Protein AF-A0A7S0ISN0-F1 (afdb_monomer_lite)

Sequence (327 aa):
MGRAGIFMKRARGASSSSSSPACTNLLLPADASSAQMLVAPRCAGQRLRQLREAYNMSYVQFLALLDNKLQSDSDGSKSGDVAPSLRSLGKYEAGFARLPMRLYQRVEQLHEQLFAERSASRGGREQLVAVTQQYPRQESLVGAEYQCAVPKYSANSKSVSRRDECVFSLRQAQREIGSREALLRYLERVKELLAADRTHEYDEEMALRTLQEFKYCVKPALQALEFGLVWMRGRHDELATLRGSLSDGGRSALVNSIVWTRKLSAVQLAKRSVSAGEREALHAGLLAYGKDLQRIQQAFFSDRPIGDVVHIYYTYGAWQKLKEAPQ

Radius of gyration: 34.48 Å; chains: 1; bounding box: 81×94×86 Å

Foldseek 3Di:
DDDDDDDDDDDDDDPDPPDDPPPDPPPDDPDDPDDFPFDQQPPLLQLLVVLCVLVVHDLVRSLCVLVVVVVVVPPPDPDPDDRQDSVNNVCSNVSVDTDTPSSSVVSVVSVVVSVVVVCVVDVDDPDFDQPDPVDRGDDDDDDPVNDDDDDDPPPDPDPPPPPDDPQADPVQLCVQQVDPVSVVVLLVLLCVLCVVPPLFHRDSSLSRSLCVVVSNPSVLSSLLCNLLVCVVVVVVVVNQVSLVVDPNSCPSSPVSVVSVNVSRVVCCVLPVPCDPQNLVLLVVLCVVPNPPLVVSCVPRNVPDDSVSSVVCCVVRVVCVVVVPDDD

InterPro domains:
  IPR000949 ELM2 domain [PS51156] (138-229)

pLDDT: mean 70.85, std 19.9, range [26.77, 95.06]

Secondary structure (DSSP, 8-state):
-------------------PPP----PPPS--TT---PBPHHHHHHHHHHHHHHTT--HHHHHHHHHHHHTTT-SS---------HHHHHHHHTTSSPBPHHHHHHHHHHHHHHHHHHHHHS---------BTTBS------STTTSPPPPPTT-------S----S--HHHHHHHH-SHHHHHHHHHHHHHHHHT-TT----HHHHHHHHHHTTT-HHHHHHHHHHHHHHHTT-HHHHHHHHHHSTTTTHHHHHHHHHHHHHHHHHHHHT----HHHHHHHHHHHHHHTT-HHHHHHHH-TTS-HHHHHHHHHHHGGGGGGS----

Structure (mmCIF, N/CA/C/O backbone):
data_AF-A0A7S0ISN0-F1
#
_entry.id   AF-A0A7S0ISN0-F1
#
loop_
_atom_site.group_PDB
_atom_site.id
_atom_site.type_symbol
_atom_site.label_atom_id
_atom_site.label_alt_id
_atom_site.label_comp_id
_atom_site.label_asym_id
_atom_site.label_entity_id
_atom_site.label_seq_id
_atom_site.pdbx_PDB_ins_code
_atom_site.Cartn_x
_atom_site.Cartn_y
_atom_site.Cartn_z
_atom_site.occupancy
_atom_site.B_iso_or_equiv
_atom_site.auth_seq_id
_atom_site.auth_comp_id
_atom_sit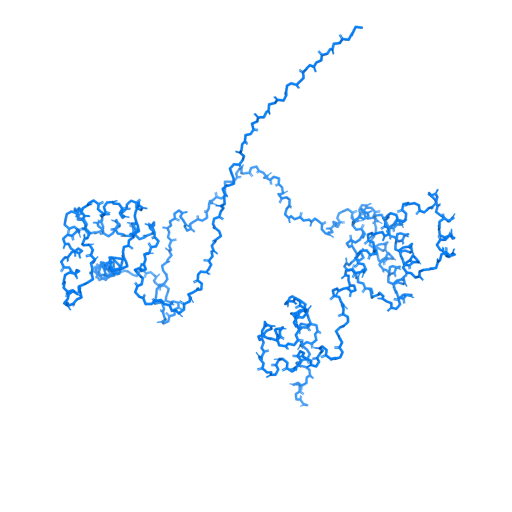e.auth_asym_id
_atom_site.auth_atom_id
_atom_site.pdbx_PDB_model_num
ATOM 1 N N . MET A 1 1 ? 2.017 54.769 24.997 1.00 40.47 1 MET A N 1
ATOM 2 C CA . MET A 1 1 ? 3.055 55.079 23.989 1.00 40.47 1 MET A CA 1
ATOM 3 C C . MET A 1 1 ? 3.198 53.889 23.056 1.00 40.47 1 MET A C 1
ATOM 5 O O . MET A 1 1 ? 3.797 52.891 23.427 1.00 40.47 1 MET A O 1
ATOM 9 N N . GLY A 1 2 ? 2.543 53.958 21.896 1.00 32.66 2 GLY A N 1
ATOM 10 C CA . GLY A 1 2 ? 2.603 52.920 20.871 1.00 32.66 2 GLY A CA 1
ATOM 11 C C . GLY A 1 2 ? 3.832 53.101 19.989 1.00 32.66 2 GLY A C 1
ATOM 12 O O . GLY A 1 2 ? 4.137 54.216 19.570 1.00 32.66 2 GLY A O 1
ATOM 13 N N . ARG A 1 3 ? 4.531 52.004 19.695 1.00 32.09 3 ARG A N 1
ATOM 14 C CA . ARG A 1 3 ? 5.524 51.951 18.621 1.00 32.09 3 ARG A CA 1
ATOM 15 C C . ARG A 1 3 ? 5.058 50.952 17.576 1.00 32.09 3 ARG A C 1
ATOM 17 O O . ARG A 1 3 ? 5.069 49.746 17.797 1.00 32.09 3 ARG A O 1
ATOM 24 N N . ALA A 1 4 ? 4.635 51.508 16.447 1.00 30.78 4 ALA A N 1
ATOM 25 C CA . ALA A 1 4 ? 4.451 50.808 15.194 1.00 30.78 4 ALA A CA 1
ATOM 26 C C . ALA A 1 4 ? 5.814 50.310 14.689 1.00 30.78 4 ALA A C 1
ATOM 28 O O . ALA A 1 4 ? 6.757 51.090 14.555 1.00 30.78 4 ALA A O 1
ATOM 29 N N . GLY A 1 5 ? 5.905 49.011 14.417 1.00 30.16 5 GLY A N 1
ATOM 30 C CA . GLY A 1 5 ? 7.022 48.378 13.726 1.00 30.16 5 GLY A CA 1
ATOM 31 C C . GLY A 1 5 ? 6.532 47.835 12.392 1.00 30.16 5 GLY A C 1
ATOM 32 O O . GLY A 1 5 ? 5.964 46.751 12.323 1.00 30.16 5 GLY A O 1
ATOM 33 N N . ILE A 1 6 ? 6.722 48.632 11.346 1.00 34.22 6 ILE A N 1
ATOM 34 C CA . ILE A 1 6 ? 6.494 48.289 9.942 1.00 34.22 6 ILE A CA 1
ATOM 35 C C . ILE A 1 6 ? 7.479 47.176 9.562 1.00 34.22 6 ILE A C 1
ATOM 37 O O . ILE A 1 6 ? 8.687 47.400 9.603 1.00 34.22 6 ILE A O 1
ATOM 41 N N . PHE A 1 7 ? 6.990 46.000 9.159 1.00 30.45 7 PHE A N 1
ATOM 42 C CA . PHE A 1 7 ? 7.820 45.003 8.479 1.00 30.45 7 PHE A CA 1
ATOM 43 C C . PHE A 1 7 ? 7.396 44.870 7.018 1.00 30.45 7 PHE A C 1
ATOM 45 O O . PHE A 1 7 ? 6.300 44.422 6.681 1.00 30.45 7 PHE A O 1
ATOM 52 N N . MET A 1 8 ? 8.300 45.326 6.153 1.00 30.70 8 MET A N 1
ATOM 53 C CA . MET A 1 8 ? 8.198 45.292 4.703 1.00 30.70 8 MET A CA 1
ATOM 54 C C . MET A 1 8 ? 8.164 43.856 4.170 1.00 30.70 8 MET A C 1
ATOM 56 O O . MET A 1 8 ? 9.043 43.041 4.452 1.00 30.70 8 MET A O 1
ATOM 60 N N . LYS A 1 9 ? 7.194 43.604 3.286 1.00 30.95 9 LYS A N 1
ATOM 61 C CA . LYS A 1 9 ? 7.230 42.528 2.294 1.00 30.95 9 LYS A CA 1
ATOM 62 C C . LYS A 1 9 ? 8.464 42.701 1.401 1.00 30.95 9 LYS A C 1
ATOM 64 O O . LYS A 1 9 ? 8.593 43.713 0.717 1.00 30.95 9 LYS A O 1
ATOM 69 N N . ARG A 1 10 ? 9.320 41.679 1.330 1.00 29.91 10 ARG A N 1
ATOM 70 C CA . ARG A 1 10 ? 10.235 41.475 0.199 1.00 29.91 10 ARG A CA 1
ATOM 71 C C . ARG A 1 10 ? 9.810 40.228 -0.562 1.00 29.91 10 ARG A C 1
ATOM 73 O O . ARG A 1 10 ? 10.008 39.109 -0.105 1.00 29.91 10 ARG A O 1
ATOM 80 N N . ALA A 1 11 ? 9.244 40.464 -1.740 1.00 31.62 11 ALA A N 1
ATOM 81 C CA . ALA A 1 11 ? 9.165 39.493 -2.812 1.00 31.62 11 ALA A CA 1
ATOM 82 C C . ALA A 1 11 ? 10.563 39.314 -3.427 1.00 31.62 11 ALA A C 1
ATOM 84 O O . ALA A 1 11 ? 11.175 40.275 -3.890 1.00 31.62 11 ALA A O 1
ATOM 85 N N . ARG A 1 12 ? 11.060 38.079 -3.404 1.00 30.95 12 ARG A N 1
ATOM 86 C CA . ARG A 1 12 ? 12.116 37.500 -4.251 1.00 30.95 12 ARG A CA 1
ATOM 87 C C . ARG A 1 12 ? 11.823 36.003 -4.223 1.00 30.95 12 ARG A C 1
ATOM 89 O O . ARG A 1 12 ? 11.595 35.472 -3.148 1.00 30.95 12 ARG A O 1
ATOM 96 N N . GLY A 1 13 ? 11.768 35.243 -5.292 1.00 27.48 13 GLY A N 1
ATOM 97 C CA . GLY A 1 13 ? 12.046 35.411 -6.706 1.00 27.48 13 GLY A CA 1
ATOM 98 C C . GLY A 1 13 ? 11.846 34.003 -7.278 1.00 27.48 13 GLY A C 1
ATOM 99 O O . GLY A 1 13 ? 11.975 33.024 -6.542 1.00 27.48 13 GLY A O 1
ATOM 100 N N . ALA A 1 14 ? 11.449 33.912 -8.542 1.00 28.78 14 ALA A N 1
ATOM 101 C CA . ALA A 1 14 ? 11.127 32.672 -9.234 1.00 28.78 14 ALA A CA 1
ATOM 102 C C . ALA A 1 14 ? 12.119 31.532 -8.926 1.00 28.78 14 ALA A C 1
ATOM 104 O O . ALA A 1 14 ? 13.293 31.596 -9.288 1.00 28.78 14 ALA A O 1
ATOM 105 N N . SER A 1 15 ? 11.631 30.475 -8.276 1.00 27.06 15 SER A N 1
ATOM 106 C CA . SER A 1 15 ? 12.285 29.173 -8.276 1.00 27.06 15 SER A CA 1
ATOM 107 C C . SER A 1 15 ? 12.087 28.570 -9.661 1.00 27.06 15 SER A C 1
ATOM 109 O O . SER A 1 15 ? 11.016 28.052 -9.982 1.00 27.06 15 SER A O 1
ATOM 111 N N . SER A 1 16 ? 13.118 28.693 -10.490 1.00 29.67 16 SER A N 1
ATOM 112 C CA . SER A 1 16 ? 13.267 27.960 -11.735 1.00 29.67 16 SER A CA 1
ATOM 113 C C . SER A 1 16 ? 13.168 26.460 -11.454 1.00 29.67 16 SER A C 1
ATOM 115 O O . SER A 1 16 ? 14.026 25.850 -10.819 1.00 29.67 16 SER A O 1
ATOM 117 N N . SER A 1 17 ? 12.083 25.867 -11.937 1.00 26.77 17 SER A N 1
ATOM 118 C CA . SER A 1 17 ? 11.926 24.432 -12.100 1.00 26.77 17 SER A CA 1
ATOM 119 C C . SER A 1 17 ? 12.967 23.931 -13.104 1.00 26.77 17 SER A C 1
ATOM 121 O O . SER A 1 17 ? 12.755 24.012 -14.314 1.00 26.77 17 SER A O 1
ATOM 123 N N . SER A 1 18 ? 14.099 23.419 -12.625 1.00 27.67 18 SER A N 1
ATOM 124 C CA . SER A 1 18 ? 14.937 22.531 -13.426 1.00 27.67 18 SER A CA 1
ATOM 125 C C . SER A 1 18 ? 14.279 21.154 -13.442 1.00 27.67 18 SER A C 1
ATOM 127 O O . SER A 1 18 ? 14.461 20.318 -12.557 1.00 27.67 18 SER A O 1
ATOM 129 N N . SER A 1 19 ? 13.448 20.940 -14.458 1.00 28.25 19 SER A N 1
ATOM 130 C CA . SER A 1 19 ? 12.996 19.618 -14.862 1.00 28.25 19 SER A CA 1
ATOM 131 C C . SER A 1 19 ? 14.221 18.740 -15.133 1.00 28.25 19 SER A C 1
ATOM 133 O O . SER A 1 19 ? 15.001 18.980 -16.052 1.00 28.25 19 SER A O 1
ATOM 135 N N . SER A 1 20 ? 14.408 17.713 -14.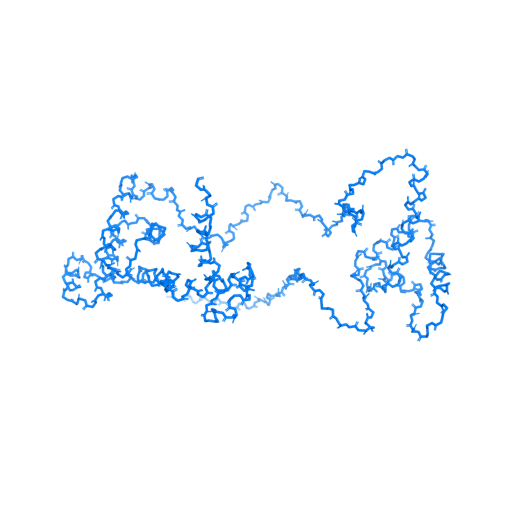305 1.00 27.42 20 SER A N 1
ATOM 136 C CA . SER A 1 20 ? 15.224 16.561 -14.685 1.00 27.42 20 SER A CA 1
ATOM 137 C C . SER A 1 20 ? 14.522 15.874 -15.856 1.00 27.42 20 SER A C 1
ATOM 139 O O . SER A 1 20 ? 13.344 15.536 -15.706 1.00 27.42 20 SER A O 1
ATOM 141 N N . PRO A 1 21 ? 15.166 15.658 -17.015 1.00 34.41 21 PRO A N 1
ATOM 142 C CA . PRO A 1 21 ? 14.579 14.792 -18.015 1.00 34.41 21 PRO A CA 1
ATOM 143 C C . PRO A 1 21 ? 14.644 13.367 -17.468 1.00 34.41 21 PRO A C 1
ATOM 145 O O . PRO A 1 21 ? 15.717 12.826 -17.205 1.00 34.41 21 PRO A O 1
ATOM 148 N N . ALA A 1 22 ? 13.465 12.794 -17.252 1.00 28.05 22 ALA A N 1
ATOM 149 C CA . ALA A 1 22 ? 13.290 11.375 -17.033 1.00 28.05 22 ALA A CA 1
ATOM 150 C C . ALA A 1 22 ? 14.002 10.609 -18.156 1.00 28.05 22 ALA A C 1
ATOM 152 O O . ALA A 1 22 ? 13.790 10.894 -19.339 1.00 28.05 22 ALA A O 1
ATOM 153 N N . CYS A 1 23 ? 14.835 9.637 -17.780 1.00 27.42 23 CYS A N 1
ATOM 154 C CA . CYS A 1 23 ? 15.327 8.602 -18.679 1.00 27.42 23 CYS A CA 1
ATOM 155 C C . CYS A 1 23 ? 14.112 7.836 -19.202 1.00 27.42 23 CYS A C 1
ATOM 157 O O . CYS A 1 23 ? 13.617 6.899 -18.580 1.00 27.42 23 CYS A O 1
ATOM 159 N N . THR A 1 24 ? 13.577 8.320 -20.315 1.00 29.03 24 THR A N 1
ATOM 160 C CA . THR A 1 24 ? 12.482 7.684 -21.024 1.00 29.03 24 THR A CA 1
ATOM 161 C C . THR A 1 24 ? 13.128 6.593 -21.855 1.00 29.03 24 THR A C 1
ATOM 163 O O . THR A 1 24 ? 13.883 6.884 -22.783 1.00 29.03 24 THR A O 1
ATOM 166 N N . ASN A 1 25 ? 12.880 5.340 -21.478 1.00 31.72 25 ASN A N 1
ATOM 167 C CA . ASN A 1 25 ? 13.147 4.189 -22.326 1.00 31.72 25 ASN A CA 1
ATOM 168 C C . ASN A 1 25 ? 12.399 4.406 -23.645 1.00 31.72 25 ASN A C 1
ATOM 170 O O . ASN A 1 25 ? 11.175 4.286 -23.696 1.00 31.72 25 ASN A O 1
ATOM 174 N N . LEU A 1 26 ? 13.128 4.775 -24.698 1.00 28.92 26 LEU A N 1
ATOM 175 C CA . LEU A 1 26 ? 12.601 4.805 -26.055 1.00 28.92 26 LEU A CA 1
ATOM 176 C C . LEU A 1 26 ? 12.476 3.359 -26.537 1.00 28.92 26 LEU A C 1
ATOM 178 O O . LEU A 1 26 ? 13.398 2.785 -27.110 1.00 28.92 26 LEU A O 1
ATOM 182 N N . LEU A 1 27 ? 11.306 2.785 -26.267 1.00 28.09 27 LEU A N 1
ATOM 183 C CA . LEU A 1 27 ? 10.712 1.756 -27.107 1.00 28.09 27 LEU A CA 1
ATOM 184 C C . LEU A 1 27 ? 10.567 2.343 -28.518 1.00 28.09 27 LEU A C 1
ATOM 186 O O . LEU A 1 27 ? 9.894 3.355 -28.713 1.00 28.09 27 LEU A O 1
ATOM 190 N N . LEU A 1 28 ? 11.252 1.728 -29.478 1.00 29.61 28 LEU A N 1
ATOM 191 C CA . LEU A 1 28 ? 11.124 2.011 -30.905 1.00 29.61 28 LEU A CA 1
ATOM 192 C C . LEU A 1 28 ? 9.684 1.734 -31.371 1.00 29.61 28 LEU A C 1
ATOM 194 O O . LEU A 1 28 ? 9.207 0.616 -31.173 1.00 29.61 28 LEU A O 1
ATOM 198 N N . PRO A 1 29 ? 9.011 2.669 -32.062 1.00 26.80 29 PRO A N 1
ATOM 199 C CA . PRO A 1 29 ? 8.003 2.303 -33.037 1.00 26.80 29 PRO A CA 1
ATOM 200 C C . PRO A 1 29 ? 8.705 1.881 -34.334 1.00 26.80 29 PRO A C 1
ATOM 202 O O . PRO A 1 29 ? 9.511 2.624 -34.900 1.00 26.80 29 PRO A O 1
ATOM 205 N N . ALA A 1 30 ? 8.396 0.671 -34.794 1.00 34.31 30 ALA A N 1
ATOM 206 C CA . ALA A 1 30 ? 8.629 0.254 -36.165 1.00 34.31 30 ALA A CA 1
ATOM 207 C C . ALA A 1 30 ? 7.627 1.011 -37.043 1.00 34.31 30 ALA A C 1
ATOM 209 O O . ALA A 1 30 ? 6.458 0.657 -37.039 1.00 34.31 30 ALA A O 1
ATOM 210 N N . ASP A 1 31 ? 8.065 2.130 -37.624 1.00 32.44 31 ASP A N 1
ATOM 211 C CA . ASP A 1 31 ? 7.614 2.689 -38.910 1.00 32.44 31 ASP A CA 1
ATOM 212 C C . ASP A 1 31 ? 8.062 4.155 -39.016 1.00 32.44 31 ASP A C 1
ATOM 214 O O . ASP A 1 31 ? 7.413 5.072 -38.518 1.00 32.44 31 ASP A O 1
ATOM 218 N N . ALA A 1 32 ? 9.203 4.382 -39.672 1.00 30.38 32 ALA A N 1
ATOM 219 C CA . ALA A 1 32 ? 9.556 5.675 -40.259 1.00 30.38 32 ALA A CA 1
ATOM 220 C C . ALA A 1 32 ? 10.664 5.484 -41.303 1.00 30.38 32 ALA A C 1
ATOM 222 O O . ALA A 1 32 ? 11.853 5.396 -40.993 1.00 30.38 32 ALA A O 1
ATOM 223 N N . SER A 1 33 ? 10.266 5.435 -42.569 1.00 32.00 33 SER A N 1
ATOM 224 C CA . SER A 1 33 ? 11.151 5.619 -43.713 1.00 32.00 33 SER A CA 1
ATOM 225 C C . SER A 1 33 ? 11.914 6.952 -43.613 1.00 32.00 33 SER A C 1
ATOM 227 O O . SER A 1 33 ? 11.312 8.009 -43.428 1.00 32.00 33 SER A O 1
ATOM 229 N N . SER A 1 34 ? 13.241 6.882 -43.769 1.00 37.84 34 SER A N 1
ATOM 230 C CA . SER A 1 34 ? 14.164 7.987 -44.093 1.00 37.84 34 SER A CA 1
ATOM 231 C C . SER A 1 34 ? 14.146 9.233 -43.190 1.00 37.84 34 SER A C 1
ATOM 233 O O . SER A 1 34 ? 14.124 10.358 -43.686 1.00 37.84 34 SER A O 1
ATOM 235 N N . ALA A 1 35 ? 14.251 9.058 -41.872 1.00 36.62 35 ALA A N 1
ATOM 236 C CA . ALA A 1 35 ? 14.687 10.126 -40.972 1.00 36.62 35 ALA A CA 1
ATOM 237 C C . ALA A 1 35 ? 16.129 9.852 -40.522 1.00 36.62 35 ALA A C 1
ATOM 239 O O . ALA A 1 35 ? 16.421 8.799 -39.958 1.00 36.62 35 ALA A O 1
ATOM 240 N N . GLN A 1 36 ? 17.043 10.789 -40.786 1.00 47.66 36 GLN A N 1
ATOM 241 C CA . GLN A 1 36 ? 18.430 10.741 -40.320 1.00 47.66 36 GLN A CA 1
ATOM 242 C C . GLN A 1 36 ? 18.454 10.567 -38.788 1.00 47.66 36 GLN A C 1
ATOM 244 O O . GLN A 1 36 ? 18.221 11.520 -38.043 1.00 47.66 36 GLN A O 1
ATOM 249 N N . MET A 1 37 ? 18.717 9.349 -38.304 1.00 43.78 37 MET A N 1
ATOM 250 C CA . MET A 1 37 ? 18.888 9.077 -36.875 1.00 43.78 37 MET A CA 1
ATOM 251 C C . MET A 1 37 ? 20.150 9.789 -36.377 1.00 43.78 37 MET A C 1
ATOM 253 O O . MET A 1 37 ? 21.268 9.329 -36.573 1.00 43.78 37 MET A O 1
ATOM 257 N N . LEU A 1 38 ? 19.989 10.952 -35.752 1.00 51.19 38 LEU A N 1
ATOM 258 C CA . LEU A 1 38 ? 21.092 11.687 -35.137 1.00 51.19 38 LEU A CA 1
ATOM 259 C C . LEU A 1 38 ? 21.393 11.104 -33.748 1.00 51.19 38 LEU A C 1
ATOM 261 O O . LEU A 1 38 ? 20.541 11.155 -32.859 1.00 51.19 38 LEU A O 1
ATOM 265 N N . VAL A 1 39 ? 22.608 10.588 -33.554 1.00 54.00 39 VAL A N 1
ATOM 266 C CA . VAL A 1 39 ? 23.074 9.995 -32.286 1.00 54.00 39 VAL A CA 1
ATOM 267 C C . VAL A 1 39 ? 23.352 11.091 -31.248 1.00 54.00 39 VAL A C 1
ATOM 269 O O . VAL A 1 39 ? 23.717 12.222 -31.589 1.00 54.00 39 VAL A O 1
ATOM 272 N N . ALA A 1 40 ? 23.147 10.776 -29.964 1.00 53.41 40 ALA A N 1
ATOM 273 C CA . ALA A 1 40 ? 23.298 11.720 -28.859 1.00 53.41 40 ALA A CA 1
ATOM 274 C C . ALA A 1 40 ? 24.695 12.401 -28.844 1.00 53.41 40 ALA A C 1
ATOM 276 O O . ALA A 1 40 ? 25.719 11.734 -28.996 1.00 53.41 40 ALA A O 1
ATOM 277 N N . PRO A 1 41 ? 24.762 13.730 -28.627 1.00 52.78 41 PRO A N 1
ATOM 278 C CA . PRO A 1 41 ? 25.911 14.560 -29.013 1.00 52.78 41 PRO A CA 1
ATOM 279 C C . PRO A 1 41 ? 27.171 14.429 -28.142 1.00 52.78 41 PRO A C 1
ATOM 281 O O . PRO A 1 41 ? 28.247 14.803 -28.596 1.00 52.78 41 PRO A O 1
ATOM 284 N N . ARG A 1 42 ? 27.082 13.936 -26.898 1.00 53.06 42 ARG A N 1
ATOM 285 C CA . ARG A 1 42 ? 28.221 14.003 -25.955 1.00 53.06 42 ARG A CA 1
ATOM 286 C C . ARG A 1 42 ? 29.170 12.807 -26.053 1.00 53.06 42 ARG A C 1
ATOM 288 O O . ARG A 1 42 ? 30.372 13.005 -26.187 1.00 53.06 42 ARG A O 1
ATOM 295 N N . CYS A 1 43 ? 28.638 11.588 -26.077 1.00 60.06 43 CYS A N 1
ATOM 296 C CA . CYS A 1 43 ? 29.454 10.370 -26.119 1.00 60.06 43 CYS A CA 1
ATOM 297 C C . CYS A 1 43 ? 30.123 10.179 -27.491 1.00 60.06 43 CYS A C 1
ATOM 299 O O . CYS A 1 43 ? 31.302 9.844 -27.576 1.00 60.06 43 CYS A O 1
ATOM 301 N N . ALA A 1 44 ? 29.392 10.476 -28.571 1.00 65.06 44 ALA A N 1
ATOM 302 C CA . ALA A 1 44 ? 29.897 10.380 -29.940 1.00 65.06 44 ALA A CA 1
ATOM 303 C C . ALA A 1 44 ? 31.005 11.410 -30.239 1.00 65.06 44 ALA A C 1
ATOM 305 O O . ALA A 1 44 ? 31.992 11.083 -30.896 1.00 65.06 44 ALA A O 1
ATOM 306 N N . GLY A 1 45 ? 30.878 12.639 -29.720 1.00 70.56 45 GLY A N 1
ATOM 307 C CA . GLY A 1 45 ? 31.888 13.691 -29.875 1.00 70.56 45 GLY A CA 1
ATOM 308 C C . GLY A 1 45 ? 33.204 13.369 -29.167 1.00 70.56 45 GLY A C 1
ATOM 309 O O . GLY A 1 45 ? 34.282 13.513 -29.746 1.00 70.56 45 GLY A O 1
ATOM 310 N N . GLN A 1 46 ? 33.120 12.852 -27.939 1.00 72.94 46 GLN A N 1
ATOM 311 C CA . GLN A 1 46 ? 34.295 12.432 -27.178 1.00 72.94 46 GLN A CA 1
ATOM 312 C C . GLN A 1 46 ? 35.008 11.242 -27.829 1.00 72.94 46 GLN A C 1
ATOM 314 O O . GLN A 1 46 ? 36.235 11.245 -27.907 1.00 72.94 46 GLN A O 1
ATOM 319 N N . ARG A 1 47 ? 34.264 10.258 -28.349 1.00 73.94 47 ARG A N 1
ATOM 320 C CA . ARG A 1 47 ? 34.839 9.107 -29.062 1.00 73.94 47 ARG A CA 1
ATOM 321 C C . ARG A 1 47 ? 35.534 9.523 -30.362 1.00 73.94 47 ARG A C 1
ATOM 323 O O . ARG A 1 47 ? 36.644 9.073 -30.631 1.00 73.94 47 ARG A O 1
ATOM 330 N N . LEU A 1 48 ? 34.950 10.460 -31.111 1.00 80.06 48 LEU A N 1
ATOM 331 C CA . LEU A 1 48 ? 35.571 11.043 -32.304 1.00 80.06 48 LEU A CA 1
ATOM 332 C C . LEU A 1 48 ? 36.896 11.751 -31.969 1.00 80.06 48 LEU A C 1
ATOM 334 O O . LEU A 1 48 ? 37.905 11.531 -32.640 1.00 80.06 48 LEU A O 1
ATOM 338 N N . ARG A 1 49 ? 36.921 12.532 -30.882 1.00 81.25 49 ARG A N 1
ATOM 339 C CA . ARG A 1 49 ? 38.141 13.186 -30.390 1.00 81.25 49 ARG A CA 1
ATOM 340 C C . ARG A 1 49 ? 39.207 12.177 -29.948 1.00 81.25 49 ARG A C 1
ATOM 342 O O . ARG A 1 49 ? 40.368 12.318 -30.324 1.00 81.25 49 ARG A O 1
ATOM 349 N N . GLN A 1 50 ? 38.814 11.154 -29.187 1.00 80.31 50 GLN A N 1
ATOM 350 C CA . GLN A 1 50 ? 39.716 10.093 -28.725 1.00 80.31 50 GLN A CA 1
ATOM 351 C C . GLN A 1 50 ? 40.377 9.354 -29.890 1.00 80.31 50 GLN A C 1
ATOM 353 O O . GLN A 1 50 ? 41.549 9.008 -29.794 1.00 80.31 50 GLN A O 1
ATOM 358 N N . LEU A 1 51 ? 39.664 9.139 -30.997 1.00 81.81 51 LEU A N 1
ATOM 359 C CA . LEU A 1 51 ? 40.222 8.503 -32.191 1.00 81.81 51 LEU A CA 1
ATOM 360 C C . LEU A 1 51 ? 41.248 9.378 -32.895 1.00 81.81 51 LEU A C 1
ATOM 362 O O . LEU A 1 51 ? 42.326 8.896 -33.236 1.00 81.81 51 LEU A O 1
ATOM 366 N N . ARG A 1 52 ? 40.952 10.668 -33.072 1.00 84.94 52 ARG A N 1
ATOM 367 C CA . ARG A 1 52 ? 41.910 11.607 -33.663 1.00 84.94 52 ARG A CA 1
ATOM 368 C C . ARG A 1 52 ? 43.199 11.682 -32.844 1.00 84.94 52 ARG A C 1
ATOM 370 O O . ARG A 1 52 ? 44.290 11.647 -33.411 1.00 84.94 52 ARG A O 1
ATOM 377 N N . GLU A 1 53 ? 43.065 11.754 -31.520 1.00 82.94 53 GLU A N 1
ATOM 378 C CA . GLU A 1 53 ? 44.197 11.723 -30.588 1.00 82.94 53 GLU A CA 1
ATOM 379 C C . GLU A 1 53 ? 44.927 10.366 -30.640 1.00 82.94 53 GLU A C 1
ATOM 381 O O . GLU A 1 53 ? 46.151 10.335 -30.690 1.00 82.94 53 GLU A O 1
ATOM 386 N N . ALA A 1 54 ? 44.208 9.242 -30.731 1.00 79.81 54 ALA A N 1
ATOM 387 C CA . ALA A 1 54 ? 44.785 7.897 -30.808 1.00 79.81 54 ALA A CA 1
ATOM 388 C C . ALA A 1 54 ? 45.604 7.630 -32.083 1.00 79.81 54 ALA A C 1
ATOM 390 O O . ALA A 1 54 ? 46.558 6.852 -32.023 1.00 79.81 54 ALA A O 1
ATOM 391 N N . TYR A 1 55 ? 45.240 8.260 -33.203 1.00 78.94 55 TYR A N 1
ATOM 392 C CA . TYR A 1 55 ? 45.981 8.224 -34.467 1.00 78.94 55 TYR A CA 1
ATOM 393 C C . TYR A 1 55 ? 47.089 9.291 -34.562 1.00 78.94 55 TYR A C 1
ATOM 395 O O . TYR A 1 55 ? 47.803 9.324 -35.562 1.00 78.94 55 TYR A O 1
ATOM 403 N N . ASN A 1 56 ? 47.243 10.171 -33.561 1.00 80.62 56 ASN A N 1
ATOM 404 C CA . ASN A 1 56 ? 48.159 11.321 -33.593 1.00 80.62 56 ASN A CA 1
ATOM 405 C C . ASN A 1 56 ? 47.984 12.215 -34.841 1.00 80.62 56 ASN A C 1
ATOM 407 O O . ASN A 1 56 ? 48.957 12.723 -35.399 1.00 80.62 56 ASN A O 1
ATOM 411 N N . MET A 1 57 ? 46.742 12.414 -35.294 1.00 83.12 57 MET A N 1
ATOM 412 C CA . MET A 1 57 ? 46.442 13.178 -36.510 1.00 83.12 57 MET A CA 1
ATOM 413 C C . MET A 1 57 ? 46.000 14.614 -36.210 1.00 83.12 57 MET A C 1
ATOM 415 O O . MET A 1 57 ? 45.267 14.900 -35.256 1.00 83.12 57 MET A O 1
ATOM 419 N N . SER A 1 58 ? 46.392 15.537 -37.088 1.00 82.75 58 SER A N 1
ATOM 420 C CA . SER A 1 58 ? 45.803 16.880 -37.131 1.00 82.75 58 SER A CA 1
ATOM 421 C C . SER A 1 58 ? 44.342 16.830 -37.606 1.00 82.75 58 SER A C 1
ATOM 423 O O . SER A 1 58 ? 43.924 15.884 -38.273 1.00 82.75 58 SER A O 1
ATOM 425 N N . TYR A 1 59 ? 43.555 17.871 -37.311 1.00 78.31 59 TYR A N 1
ATOM 426 C CA . TYR A 1 59 ? 42.150 17.964 -37.747 1.00 78.31 59 TYR A CA 1
ATOM 427 C C . TYR A 1 59 ? 41.974 17.806 -39.265 1.00 78.31 59 TYR A C 1
ATOM 429 O O . TYR A 1 59 ? 41.010 17.192 -39.709 1.00 78.31 59 TYR A O 1
ATOM 437 N N . VAL A 1 60 ? 42.912 18.331 -40.059 1.00 78.94 60 VAL A N 1
ATOM 438 C CA . VAL A 1 60 ? 42.873 18.261 -41.530 1.00 78.94 60 VAL A CA 1
ATOM 439 C C . VAL A 1 60 ? 43.132 16.835 -42.020 1.00 78.94 60 VAL A C 1
ATOM 441 O O . VAL A 1 60 ? 42.414 16.338 -42.881 1.00 78.94 60 VAL A O 1
ATOM 444 N N . GLN A 1 61 ? 44.118 16.152 -41.433 1.00 80.94 61 GLN A N 1
ATOM 445 C CA . GLN A 1 61 ? 44.444 14.760 -41.767 1.00 80.94 61 GLN A CA 1
ATOM 446 C C . GLN A 1 61 ? 43.318 13.806 -41.364 1.00 80.94 61 GLN A C 1
ATOM 448 O O . GLN A 1 61 ? 42.977 12.893 -42.111 1.00 80.94 61 GLN A O 1
ATOM 453 N N . PHE A 1 62 ? 42.711 14.044 -40.201 1.00 79.81 62 PHE A N 1
ATOM 454 C CA . PHE A 1 62 ? 41.615 13.222 -39.708 1.00 79.81 62 PHE A CA 1
ATOM 455 C C . PHE A 1 62 ? 40.345 13.387 -40.550 1.00 79.81 62 PHE A C 1
ATOM 457 O O . PHE A 1 62 ? 39.664 12.404 -40.829 1.00 79.81 62 PHE A O 1
ATOM 464 N N . LEU A 1 63 ? 40.061 14.600 -41.034 1.00 79.69 63 LEU A N 1
ATOM 465 C CA . LEU A 1 63 ? 38.980 14.818 -41.997 1.00 79.69 63 LEU A CA 1
ATOM 466 C C . LEU A 1 63 ? 39.221 14.130 -43.326 1.00 79.69 63 LEU A C 1
ATOM 468 O O . LEU A 1 63 ? 38.322 13.457 -43.807 1.00 79.69 63 LEU A O 1
ATOM 472 N N . ALA A 1 64 ? 40.431 14.222 -43.879 1.00 75.69 64 ALA A N 1
ATOM 473 C CA . ALA A 1 64 ? 40.760 13.519 -45.115 1.00 75.69 64 ALA A CA 1
ATOM 474 C C . ALA A 1 64 ? 40.572 11.995 -44.976 1.00 75.69 64 ALA A C 1
ATOM 476 O O . ALA A 1 64 ? 40.126 11.333 -45.908 1.00 75.69 64 ALA A O 1
ATOM 477 N N . LEU A 1 65 ? 40.862 11.432 -43.798 1.00 79.12 65 LEU A N 1
ATOM 478 C CA . LEU A 1 65 ? 40.656 10.013 -43.500 1.00 79.12 65 LEU A CA 1
ATOM 479 C C . LEU A 1 65 ? 39.167 9.639 -43.390 1.00 79.12 65 LEU A C 1
ATOM 481 O O . LEU A 1 65 ? 38.768 8.562 -43.842 1.00 79.12 65 LEU A O 1
ATOM 485 N N . LEU A 1 66 ? 38.347 10.519 -42.810 1.00 75.31 66 LEU A N 1
ATOM 486 C CA . LEU A 1 66 ? 36.895 10.347 -42.746 1.00 75.31 66 LEU A CA 1
ATOM 487 C C . LEU A 1 66 ? 36.255 10.493 -44.139 1.00 75.31 66 LEU A C 1
ATOM 489 O O . LEU A 1 66 ? 35.446 9.648 -44.517 1.00 75.31 66 LEU A O 1
ATOM 493 N N . ASP A 1 67 ? 36.672 11.490 -44.923 1.00 71.69 67 ASP A N 1
ATOM 494 C CA . ASP A 1 67 ? 36.128 11.813 -46.249 1.00 71.69 67 ASP A CA 1
ATOM 495 C C . ASP A 1 67 ? 36.499 10.776 -47.320 1.00 71.69 67 ASP A C 1
ATOM 497 O O . ASP A 1 67 ? 35.625 10.330 -48.065 1.00 71.69 67 ASP A O 1
ATOM 501 N N . ASN A 1 68 ? 37.757 10.314 -47.366 1.00 62.53 68 ASN A N 1
ATOM 502 C CA . ASN A 1 68 ? 38.233 9.359 -48.382 1.00 62.53 68 ASN A CA 1
ATOM 503 C C . ASN A 1 68 ? 37.468 8.024 -48.380 1.00 62.53 68 ASN A C 1
ATOM 505 O O . ASN A 1 68 ? 37.397 7.351 -49.404 1.00 62.53 68 ASN A O 1
ATOM 509 N N . LYS A 1 69 ? 36.901 7.623 -47.237 1.00 59.91 69 LYS A N 1
ATOM 510 C CA . LYS A 1 69 ? 36.133 6.372 -47.091 1.00 59.91 69 LYS A CA 1
ATOM 511 C C . LYS A 1 69 ? 34.618 6.579 -47.127 1.00 59.91 69 LYS A C 1
ATOM 513 O O . LYS A 1 69 ? 33.889 5.628 -47.360 1.00 59.91 69 LYS A O 1
ATOM 518 N N . LEU A 1 70 ? 34.136 7.804 -46.913 1.00 59.69 70 LEU A N 1
ATOM 519 C CA . LEU A 1 70 ? 32.725 8.141 -47.130 1.00 59.69 70 LEU A CA 1
ATOM 520 C C . LEU A 1 70 ? 32.403 8.242 -48.629 1.00 59.69 70 LEU A C 1
ATOM 522 O O . LEU A 1 70 ? 31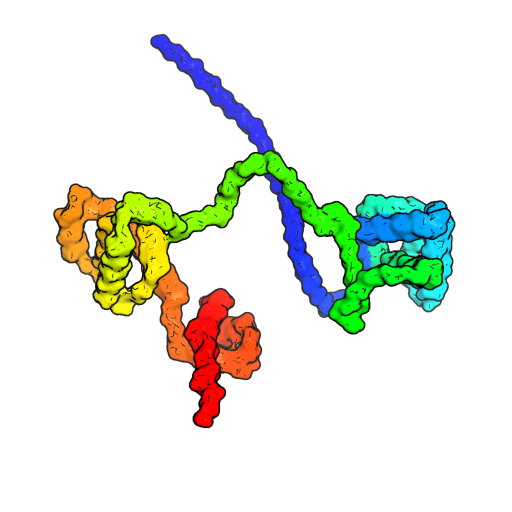.284 7.939 -49.034 1.00 59.69 70 LEU A O 1
ATOM 526 N N . GLN A 1 71 ? 33.384 8.624 -49.453 1.00 54.91 71 GLN A N 1
ATOM 527 C CA . GLN A 1 71 ? 33.242 8.660 -50.911 1.00 54.91 71 GLN A CA 1
ATOM 528 C C . GLN A 1 71 ? 33.296 7.268 -51.561 1.00 54.91 71 GLN A C 1
ATOM 530 O O . GLN A 1 71 ? 32.615 7.065 -52.561 1.00 54.91 71 GLN A O 1
ATOM 535 N N . SER A 1 72 ? 34.020 6.294 -50.989 1.00 53.75 72 SER A N 1
ATOM 536 C CA . SER A 1 72 ? 34.071 4.922 -51.531 1.00 53.75 72 SER A CA 1
ATOM 537 C C . SER A 1 72 ? 32.764 4.143 -51.366 1.00 53.75 72 SER A C 1
ATOM 539 O O . SER A 1 72 ? 32.500 3.232 -52.140 1.00 53.75 72 SER A O 1
ATOM 541 N N . ASP A 1 73 ? 31.941 4.513 -50.382 1.00 52.06 73 ASP A N 1
ATOM 542 C CA . ASP A 1 73 ? 30.669 3.841 -50.079 1.00 52.06 73 ASP A CA 1
ATOM 543 C C . ASP A 1 73 ? 29.462 4.546 -50.741 1.00 52.06 73 ASP A C 1
ATOM 545 O O . ASP A 1 73 ? 28.311 4.149 -50.552 1.00 52.06 73 ASP A O 1
ATOM 549 N N . SER A 1 74 ? 29.713 5.610 -51.517 1.00 52.53 74 SER A N 1
ATOM 550 C CA . SER A 1 74 ? 28.710 6.487 -52.133 1.00 52.53 74 SER A CA 1
ATOM 551 C C . SER A 1 74 ? 28.594 6.296 -53.656 1.00 52.53 74 SER A C 1
ATOM 553 O O . SER A 1 74 ? 28.328 7.255 -54.388 1.00 52.53 74 SER A O 1
ATOM 555 N N . ASP A 1 75 ? 28.725 5.071 -54.159 1.00 47.16 75 ASP A N 1
ATOM 556 C CA . ASP A 1 75 ? 28.317 4.761 -55.533 1.00 47.16 75 ASP A CA 1
ATOM 557 C C . ASP A 1 75 ? 26.778 4.720 -55.621 1.00 47.16 75 ASP A C 1
ATOM 559 O O . ASP A 1 75 ? 26.133 3.687 -55.459 1.00 47.16 75 ASP A O 1
ATOM 563 N N . GLY A 1 76 ? 26.168 5.889 -55.862 1.00 50.50 76 GLY A N 1
ATOM 564 C CA . GLY A 1 76 ? 24.853 5.979 -56.513 1.00 50.50 76 GLY A CA 1
ATOM 565 C C . GLY A 1 76 ? 23.695 6.669 -55.778 1.00 50.50 76 GLY A C 1
ATOM 566 O O . GLY A 1 76 ? 22.630 6.808 -56.377 1.00 50.50 76 GLY A O 1
ATOM 567 N N . SER A 1 77 ? 23.841 7.160 -54.542 1.00 42.81 77 SER A N 1
ATOM 568 C CA . SER A 1 77 ? 22.736 7.849 -53.840 1.00 42.81 77 SER A CA 1
ATOM 569 C C . SER A 1 77 ? 22.920 9.367 -53.808 1.00 42.81 77 SER A C 1
ATOM 571 O O . SER A 1 77 ? 23.713 9.891 -53.030 1.00 42.81 77 SER A O 1
ATOM 573 N N . LYS A 1 78 ? 22.118 10.094 -54.600 1.00 43.72 78 LYS A N 1
ATOM 574 C CA . LYS A 1 78 ? 21.929 11.557 -54.511 1.00 43.72 78 LYS A CA 1
ATOM 575 C C . LYS A 1 78 ? 21.150 11.948 -53.241 1.00 43.72 78 LYS A C 1
ATOM 577 O O . LYS A 1 78 ? 20.084 12.551 -53.320 1.00 43.72 78 LYS A O 1
ATOM 582 N N . SER A 1 79 ? 21.656 11.602 -52.064 1.00 40.47 79 SER A N 1
ATOM 583 C CA . SER A 1 79 ? 21.147 12.102 -50.783 1.00 40.47 79 SER A CA 1
ATOM 584 C C . SER A 1 79 ? 22.189 13.049 -50.199 1.00 40.47 79 SER A C 1
ATOM 586 O O . SER A 1 79 ? 23.326 12.633 -49.997 1.00 40.47 79 SER A O 1
ATOM 588 N N . GLY A 1 80 ? 21.815 14.313 -49.982 1.00 47.84 80 GLY A N 1
ATOM 589 C CA . GLY A 1 80 ? 22.691 15.411 -49.556 1.00 47.84 80 GLY A CA 1
ATOM 590 C C . GLY A 1 80 ? 23.297 15.246 -48.160 1.00 47.84 80 GLY A C 1
ATOM 591 O O . GLY A 1 80 ? 22.960 15.992 -47.244 1.00 47.84 80 GLY A O 1
ATOM 592 N N . ASP A 1 81 ? 24.214 14.296 -48.013 1.00 52.56 81 ASP A N 1
ATOM 593 C CA . ASP A 1 81 ? 25.060 14.162 -46.837 1.00 52.56 81 ASP A CA 1
ATOM 594 C C . ASP A 1 81 ? 26.259 15.097 -46.993 1.00 52.56 81 ASP A C 1
ATOM 596 O O . ASP A 1 81 ? 27.154 14.899 -47.813 1.00 52.56 81 ASP A O 1
ATOM 600 N N . VAL A 1 82 ? 26.237 16.177 -46.217 1.00 55.84 82 VAL A N 1
ATOM 601 C CA . VAL A 1 82 ? 27.310 17.168 -46.176 1.00 55.84 82 VAL A CA 1
ATOM 602 C C . VAL A 1 82 ? 28.555 16.504 -45.589 1.00 55.84 82 VAL A C 1
ATOM 604 O O . VAL A 1 82 ? 28.565 16.149 -44.409 1.00 55.84 82 VAL A O 1
ATOM 607 N N . ALA A 1 83 ? 29.601 16.351 -46.405 1.00 60.94 83 ALA A N 1
ATOM 608 C CA . ALA A 1 83 ? 30.922 15.943 -45.937 1.00 60.94 83 ALA A CA 1
ATOM 609 C C . ALA A 1 83 ? 31.357 16.840 -44.756 1.00 60.94 83 ALA A C 1
ATOM 611 O O . ALA A 1 83 ? 31.164 18.065 -44.810 1.00 60.94 83 ALA A O 1
ATOM 612 N N . PRO A 1 84 ? 31.882 16.270 -43.658 1.00 66.81 84 PRO A N 1
ATOM 613 C CA . PRO A 1 84 ? 32.243 17.042 -42.479 1.00 66.81 84 PRO A CA 1
ATOM 614 C C . PRO A 1 84 ? 33.324 18.084 -42.810 1.00 66.81 84 PRO A C 1
ATOM 616 O O . PRO A 1 84 ? 34.490 17.784 -43.012 1.00 66.81 84 PRO A O 1
ATOM 619 N N . SER A 1 85 ? 32.959 19.364 -42.790 1.00 73.38 85 SER A N 1
ATOM 620 C CA . SER A 1 85 ? 33.931 20.464 -42.820 1.00 73.38 85 SER A CA 1
ATOM 621 C C . SER A 1 85 ? 34.742 20.555 -41.516 1.00 73.38 85 SER A C 1
ATOM 623 O O . SER A 1 85 ? 34.253 20.192 -40.439 1.00 73.38 85 SER A O 1
ATOM 625 N N . LEU A 1 86 ? 35.925 21.184 -41.571 1.00 71.12 86 LEU A N 1
ATOM 626 C CA . LEU A 1 86 ? 36.760 21.540 -40.404 1.00 71.12 86 LEU A CA 1
ATOM 627 C C . LEU A 1 86 ? 35.977 22.197 -39.263 1.00 71.12 86 LEU A C 1
ATOM 629 O O . LEU A 1 86 ? 36.143 21.833 -38.098 1.00 71.12 86 LEU A O 1
ATOM 633 N N . ARG A 1 87 ? 35.067 23.123 -39.585 1.00 72.31 87 ARG A N 1
ATOM 634 C CA . ARG A 1 87 ? 34.208 23.769 -38.579 1.00 72.31 87 ARG A CA 1
ATOM 635 C C . ARG A 1 87 ? 33.198 22.812 -37.960 1.00 72.31 87 ARG A C 1
ATOM 637 O O . ARG A 1 87 ? 32.897 22.948 -36.778 1.00 72.31 87 ARG A O 1
ATOM 644 N N . SER A 1 88 ? 32.633 21.899 -38.745 1.00 76.62 88 SER A N 1
ATOM 645 C CA . SER A 1 88 ? 31.662 20.932 -38.228 1.00 76.62 88 SER A CA 1
ATOM 646 C C . SER A 1 88 ? 32.326 19.877 -37.346 1.00 76.62 88 SER A C 1
ATOM 648 O O . SER A 1 88 ? 31.802 19.603 -36.271 1.00 76.62 88 SER A O 1
ATOM 650 N N . LEU A 1 89 ? 33.529 19.408 -37.701 1.00 78.00 89 LEU A N 1
ATOM 651 C CA . LEU A 1 89 ? 34.289 18.451 -36.895 1.00 78.00 89 LEU A CA 1
ATOM 652 C C . LEU A 1 89 ? 34.596 18.989 -35.494 1.00 78.00 89 LEU A C 1
ATOM 654 O O . LEU A 1 89 ? 34.329 18.314 -34.505 1.00 78.00 89 LEU A O 1
ATOM 658 N N . GLY A 1 90 ? 35.057 20.241 -35.398 1.00 76.56 90 GLY A N 1
ATOM 659 C CA . GLY A 1 90 ? 35.301 20.884 -34.103 1.00 76.56 90 GLY A CA 1
ATOM 660 C C . GLY A 1 90 ? 34.033 21.033 -33.251 1.00 76.56 90 GLY A C 1
ATOM 661 O O . GLY A 1 90 ? 34.079 20.875 -32.032 1.00 76.56 90 GLY A O 1
ATOM 662 N N . LYS A 1 91 ? 32.873 21.280 -33.878 1.00 78.12 91 LYS A N 1
ATOM 663 C CA . LYS A 1 91 ? 31.579 21.325 -33.175 1.00 78.12 91 LYS A CA 1
ATOM 664 C C . LYS A 1 91 ? 31.127 19.943 -32.701 1.00 78.12 91 LYS A C 1
ATOM 666 O O . LYS A 1 91 ? 30.508 19.859 -31.643 1.00 78.12 91 LYS A O 1
ATOM 671 N N . TYR A 1 92 ? 31.429 18.886 -33.454 1.00 78.19 92 TYR A N 1
ATOM 672 C CA . TYR A 1 92 ? 31.136 17.511 -33.058 1.00 78.19 92 TYR A CA 1
ATOM 673 C C . TYR A 1 92 ? 32.028 17.051 -31.900 1.00 78.19 92 TYR A C 1
ATOM 675 O O . TYR A 1 92 ? 31.495 16.574 -30.904 1.00 78.19 92 TYR A O 1
ATOM 683 N N . GLU A 1 93 ? 33.349 17.267 -31.963 1.00 78.38 93 GLU A N 1
ATOM 684 C CA . GLU A 1 93 ? 34.286 16.896 -30.881 1.00 78.38 93 GLU A CA 1
ATOM 685 C C . GLU A 1 93 ? 33.957 17.579 -29.551 1.00 78.38 93 GLU A C 1
ATOM 687 O O . GLU A 1 93 ? 34.044 16.967 -28.487 1.00 78.38 93 GLU A O 1
ATOM 692 N N . ALA A 1 94 ? 33.551 18.847 -29.603 1.00 75.38 94 ALA A N 1
ATOM 693 C CA . ALA A 1 94 ? 33.168 19.607 -28.419 1.00 75.38 94 ALA A CA 1
ATOM 694 C C . ALA A 1 94 ? 31.724 19.331 -27.947 1.00 75.38 94 ALA A C 1
ATOM 696 O O . ALA A 1 94 ? 31.276 19.918 -26.963 1.00 75.38 94 ALA A O 1
ATOM 697 N N . GLY A 1 95 ? 30.976 18.462 -28.640 1.00 68.50 95 GLY A N 1
ATOM 698 C CA . GLY A 1 95 ? 29.598 18.108 -28.292 1.00 68.50 95 GLY A CA 1
ATOM 699 C C . GLY A 1 95 ? 28.574 19.229 -28.519 1.00 68.50 95 GLY A C 1
ATOM 700 O O . GLY A 1 95 ? 27.469 19.167 -27.978 1.00 68.50 95 GLY A O 1
ATOM 701 N N . PHE A 1 96 ? 28.918 20.255 -29.309 1.00 71.69 96 PHE A N 1
ATOM 702 C CA . PHE A 1 96 ? 28.031 21.372 -29.668 1.00 71.69 96 PHE A CA 1
ATOM 703 C C . PHE A 1 96 ? 27.071 21.043 -30.819 1.00 71.69 96 PHE A C 1
ATOM 705 O O . PHE A 1 96 ? 26.144 21.809 -31.082 1.00 71.69 96 PHE A O 1
ATOM 712 N N . ALA A 1 97 ? 27.275 19.925 -31.517 1.00 68.62 97 ALA A N 1
ATOM 713 C CA . ALA A 1 97 ? 26.406 19.458 -32.591 1.00 68.62 97 ALA A CA 1
ATOM 714 C C . ALA A 1 97 ? 26.235 17.931 -32.541 1.00 68.62 97 ALA A C 1
ATOM 716 O O . ALA A 1 97 ? 27.110 17.218 -32.053 1.00 68.62 97 ALA A O 1
ATOM 717 N N . ARG A 1 98 ? 25.096 17.426 -33.036 1.00 70.19 98 ARG A N 1
ATOM 718 C CA . ARG A 1 98 ? 24.832 15.980 -33.125 1.00 70.19 98 ARG A CA 1
ATOM 719 C C . ARG A 1 98 ? 25.617 15.364 -34.277 1.00 70.19 98 ARG A C 1
ATOM 721 O O . ARG A 1 98 ? 25.661 15.952 -35.355 1.00 70.19 98 ARG A O 1
ATOM 728 N N . LEU A 1 99 ? 26.185 14.181 -34.051 1.00 70.88 99 LEU A N 1
ATOM 729 C CA . LEU A 1 99 ? 26.947 13.465 -35.067 1.00 70.88 99 LEU A CA 1
ATOM 730 C C . LEU A 1 99 ? 25.984 12.759 -36.045 1.00 70.88 99 LEU A C 1
ATOM 732 O O . LEU A 1 99 ? 25.104 12.021 -35.586 1.00 70.88 99 LEU A O 1
ATOM 736 N N . PRO A 1 100 ? 26.119 12.957 -37.370 1.00 75.38 100 PRO A N 1
ATOM 737 C CA . PRO A 1 100 ? 25.369 12.186 -38.360 1.00 75.38 100 PRO A CA 1
ATOM 738 C C . PRO A 1 100 ? 25.632 10.679 -38.227 1.00 75.38 100 PRO A C 1
ATOM 740 O O . PRO A 1 100 ? 26.768 10.273 -37.985 1.00 75.38 100 PRO A O 1
ATOM 743 N N . MET A 1 101 ? 24.606 9.844 -38.431 1.00 68.69 101 MET A N 1
ATOM 744 C CA . MET A 1 101 ? 24.688 8.385 -38.231 1.00 68.69 101 MET A CA 1
ATOM 745 C C . MET A 1 101 ? 25.810 7.722 -39.037 1.00 68.69 101 MET A C 1
ATOM 747 O O . MET A 1 101 ? 26.547 6.899 -38.505 1.00 68.69 101 MET A O 1
ATOM 751 N N . ARG A 1 102 ? 25.976 8.110 -40.308 1.00 69.81 102 ARG A N 1
ATOM 752 C CA . ARG A 1 102 ? 27.030 7.571 -41.185 1.00 69.81 102 ARG A CA 1
ATOM 753 C C . ARG A 1 102 ? 28.428 7.924 -40.687 1.00 69.81 102 ARG A C 1
ATOM 755 O O . ARG A 1 102 ? 29.317 7.080 -40.679 1.00 69.81 102 ARG A O 1
ATOM 762 N N . LEU A 1 103 ? 28.597 9.153 -40.198 1.00 73.00 103 LEU A N 1
ATOM 763 C CA . LEU A 1 103 ? 29.851 9.588 -39.594 1.00 73.00 103 LEU A CA 1
ATOM 764 C C . LEU A 1 103 ? 30.119 8.819 -38.293 1.00 73.00 103 LEU A C 1
ATOM 766 O O . LEU A 1 103 ? 31.237 8.371 -38.076 1.00 73.00 103 LEU A O 1
ATOM 770 N N . TYR A 1 104 ? 29.095 8.596 -37.464 1.00 74.25 104 TYR A N 1
ATOM 771 C CA . TYR A 1 104 ? 29.211 7.781 -36.252 1.00 74.25 104 TYR A CA 1
ATOM 772 C C . TYR A 1 104 ? 29.609 6.329 -36.553 1.00 74.25 104 TYR A C 1
ATOM 774 O O . TYR A 1 104 ? 30.555 5.823 -35.962 1.00 74.25 104 TYR A O 1
ATOM 782 N N . GLN A 1 105 ? 28.949 5.675 -37.512 1.00 72.31 105 GLN A N 1
ATOM 783 C CA . GLN A 1 105 ? 29.291 4.310 -37.930 1.00 72.31 105 GLN A CA 1
ATOM 784 C C . GLN A 1 105 ? 30.738 4.215 -38.422 1.00 72.31 105 GLN A C 1
ATOM 786 O O . GLN A 1 105 ? 31.448 3.273 -38.081 1.00 72.31 105 GLN A O 1
ATOM 791 N N . ARG A 1 106 ? 31.210 5.218 -39.172 1.00 74.00 106 ARG A N 1
ATOM 792 C CA . ARG A 1 106 ? 32.597 5.271 -39.643 1.00 74.00 106 ARG A CA 1
ATOM 793 C C . ARG A 1 106 ? 33.598 5.439 -38.500 1.00 74.00 106 ARG A C 1
ATOM 795 O O . ARG A 1 106 ? 34.661 4.823 -38.513 1.00 74.00 106 ARG A O 1
ATOM 802 N N . VAL A 1 107 ? 33.258 6.271 -37.523 1.00 76.06 107 VAL A N 1
ATOM 803 C CA . VAL A 1 107 ? 34.049 6.501 -36.308 1.00 76.06 107 VAL A CA 1
ATOM 804 C C . VAL A 1 107 ? 34.167 5.205 -35.498 1.00 76.06 107 VAL A C 1
ATOM 806 O O . VAL A 1 107 ? 35.272 4.858 -35.094 1.00 76.06 107 VAL A O 1
ATOM 809 N N . GLU A 1 108 ? 33.087 4.435 -35.351 1.00 73.88 108 GLU A N 1
ATOM 810 C CA . GLU A 1 108 ? 33.126 3.116 -34.698 1.00 73.88 108 GLU A CA 1
ATOM 811 C C . GLU A 1 108 ? 33.960 2.093 -35.501 1.00 73.88 108 GLU A C 1
ATOM 813 O O . GLU A 1 108 ? 34.816 1.426 -34.931 1.00 73.88 108 GLU A O 1
ATOM 818 N N . GLN A 1 109 ? 33.841 2.036 -36.834 1.00 74.94 109 GLN A N 1
ATOM 819 C CA . GLN A 1 109 ? 34.688 1.155 -37.664 1.00 74.94 109 GLN A CA 1
ATOM 820 C C . GLN A 1 109 ? 36.187 1.475 -37.548 1.00 74.94 109 GLN A C 1
ATOM 822 O O . GLN A 1 109 ? 37.030 0.579 -37.538 1.00 74.94 109 GLN A O 1
ATOM 827 N N . LEU A 1 110 ? 36.545 2.761 -37.492 1.00 75.12 110 LEU A N 1
ATOM 828 C CA . LEU A 1 110 ? 37.931 3.190 -37.285 1.00 75.12 110 LEU A CA 1
ATOM 829 C C . LEU A 1 110 ? 38.422 2.848 -35.879 1.00 75.12 110 LEU A C 1
ATOM 831 O O . LEU A 1 110 ? 39.586 2.497 -35.698 1.00 75.12 110 LEU A O 1
ATOM 835 N N . HIS A 1 111 ? 37.532 2.911 -34.890 1.00 74.25 111 HIS A N 1
ATOM 836 C CA . HIS A 1 111 ? 37.825 2.459 -33.539 1.00 74.25 111 HIS A CA 1
ATOM 837 C C . HIS A 1 111 ? 38.128 0.966 -33.481 1.00 74.25 111 HIS A C 1
ATOM 839 O O . HIS A 1 111 ? 39.140 0.574 -32.901 1.00 74.25 111 HIS A O 1
ATOM 845 N N . GLU A 1 112 ? 37.314 0.147 -34.143 1.00 71.75 112 GLU A N 1
ATOM 846 C CA . GLU A 1 112 ? 37.533 -1.295 -34.255 1.00 71.75 112 GLU A CA 1
ATOM 847 C C . GLU A 1 112 ? 38.861 -1.621 -34.949 1.00 71.75 112 GLU A C 1
ATOM 849 O O . GLU A 1 112 ? 39.595 -2.491 -34.481 1.00 71.75 112 GLU A O 1
ATOM 854 N N . GLN A 1 113 ? 39.212 -0.892 -36.016 1.00 76.81 113 GLN A N 1
ATOM 855 C CA . GLN A 1 113 ? 40.488 -1.052 -36.727 1.00 76.81 113 GLN A CA 1
ATOM 856 C C . GLN A 1 113 ? 41.684 -0.715 -35.830 1.00 76.81 113 GLN A C 1
ATOM 858 O O . GLN A 1 113 ? 42.592 -1.533 -35.691 1.00 76.81 113 GLN A O 1
ATOM 863 N N . LEU A 1 114 ? 41.650 0.429 -35.137 1.00 73.25 114 LEU A N 1
ATOM 864 C CA . LEU A 1 114 ? 42.688 0.798 -34.168 1.00 73.25 114 LEU A CA 1
ATOM 865 C C . LEU A 1 114 ? 42.833 -0.219 -33.041 1.00 73.25 114 LEU A C 1
ATOM 867 O O . LEU A 1 114 ? 43.941 -0.483 -32.574 1.00 73.25 114 LEU A O 1
ATOM 871 N N . PHE A 1 115 ? 41.717 -0.759 -32.558 1.00 67.81 115 PHE A N 1
ATOM 872 C CA . PHE A 1 115 ? 41.733 -1.732 -31.479 1.00 67.81 115 PHE A CA 1
ATOM 873 C C . PHE A 1 115 ? 42.268 -3.089 -31.954 1.00 67.81 115 PHE A C 1
ATOM 875 O O . PHE A 1 115 ? 43.065 -3.712 -31.252 1.00 67.81 115 PHE A O 1
ATOM 882 N N . ALA A 1 116 ? 41.903 -3.531 -33.160 1.00 71.62 116 ALA A N 1
ATOM 883 C CA . ALA A 1 116 ? 42.462 -4.728 -33.789 1.00 71.62 116 ALA A CA 1
ATOM 884 C C . ALA A 1 116 ? 43.982 -4.598 -33.996 1.00 71.62 116 ALA A C 1
ATOM 886 O O . ALA A 1 116 ? 44.736 -5.501 -33.640 1.00 71.62 116 ALA A O 1
ATOM 887 N N . GLU A 1 117 ? 44.453 -3.442 -34.465 1.00 72.50 117 GLU A N 1
ATOM 888 C CA . GLU A 1 117 ? 45.883 -3.154 -34.616 1.00 72.50 117 GLU A CA 1
ATOM 889 C C . GLU A 1 117 ? 46.608 -3.134 -33.262 1.00 72.50 117 GLU A C 1
ATOM 891 O O . GLU A 1 117 ? 47.675 -3.733 -33.111 1.00 72.50 117 GLU A O 1
ATOM 896 N N . ARG A 1 118 ? 46.024 -2.503 -32.236 1.00 68.56 118 ARG A N 1
ATOM 897 C CA . ARG A 1 118 ? 46.620 -2.430 -30.890 1.00 68.56 118 ARG A CA 1
ATOM 898 C C . ARG A 1 118 ? 46.639 -3.771 -30.166 1.00 68.56 118 ARG A C 1
ATOM 900 O O . ARG A 1 118 ? 47.622 -4.054 -29.489 1.00 68.56 118 ARG A O 1
ATOM 907 N N . SER A 1 119 ? 45.601 -4.589 -30.317 1.00 62.22 119 SER A N 1
ATOM 908 C CA . SER A 1 119 ? 45.532 -5.940 -29.740 1.00 62.22 119 SER A CA 1
ATOM 909 C C . SER A 1 119 ? 46.441 -6.938 -30.464 1.00 62.22 119 SER A C 1
ATOM 911 O O . SER A 1 119 ? 46.986 -7.831 -29.823 1.00 62.22 119 SER A O 1
ATOM 913 N N . ALA A 1 120 ? 46.690 -6.753 -31.764 1.00 63.56 120 ALA A N 1
ATOM 914 C CA . ALA A 1 120 ? 47.728 -7.492 -32.483 1.00 63.56 120 ALA A CA 1
ATOM 915 C C . ALA A 1 120 ? 49.150 -7.048 -32.077 1.00 63.56 120 ALA A C 1
ATOM 917 O O . ALA A 1 120 ? 50.059 -7.871 -32.004 1.00 63.56 120 ALA A O 1
ATOM 918 N N . SER A 1 121 ? 49.338 -5.758 -31.774 1.00 61.53 121 SER A N 1
ATOM 919 C CA . SER A 1 121 ? 50.642 -5.173 -31.407 1.00 61.53 121 SER A CA 1
ATOM 920 C C . SER A 1 121 ? 51.030 -5.398 -29.941 1.00 61.53 121 SER A C 1
ATOM 922 O O . SER A 1 121 ? 52.208 -5.512 -29.609 1.00 61.53 121 SER A O 1
ATOM 924 N N . ARG A 1 122 ? 50.048 -5.446 -29.036 1.00 54.88 122 ARG A N 1
ATOM 925 C CA . ARG A 1 122 ? 50.218 -5.799 -27.625 1.00 54.88 122 ARG A CA 1
ATOM 926 C C . ARG A 1 122 ? 49.638 -7.190 -27.434 1.00 54.88 122 ARG A C 1
ATOM 928 O O . ARG A 1 122 ? 48.435 -7.315 -27.253 1.00 54.88 122 ARG A O 1
ATOM 935 N N . GLY A 1 123 ? 50.475 -8.225 -27.431 1.00 49.28 123 GLY A N 1
ATOM 936 C CA . GLY A 1 123 ? 50.076 -9.600 -27.092 1.00 49.28 123 GLY A CA 1
ATOM 937 C C . GLY A 1 123 ? 49.623 -9.763 -25.630 1.00 49.28 123 GLY A C 1
ATOM 938 O O . GLY A 1 123 ? 50.212 -10.537 -24.882 1.00 49.28 123 GLY A O 1
ATOM 939 N N . GLY A 1 124 ? 48.612 -9.012 -25.190 1.00 47.62 124 GLY A N 1
ATOM 940 C CA . GLY A 1 124 ? 48.193 -8.881 -23.802 1.00 47.62 124 GLY A CA 1
ATOM 941 C C . GLY A 1 124 ? 46.678 -8.781 -23.679 1.00 47.62 124 GLY A C 1
ATOM 942 O O . GLY A 1 124 ? 46.058 -7.857 -24.194 1.00 47.62 124 GLY A O 1
ATOM 943 N N . ARG A 1 125 ? 46.110 -9.758 -22.966 1.00 49.28 125 ARG A N 1
ATOM 944 C CA . ARG A 1 125 ? 44.705 -9.876 -22.554 1.00 49.28 125 ARG A CA 1
ATOM 945 C C . ARG A 1 125 ? 44.161 -8.564 -21.968 1.00 49.28 125 ARG A C 1
ATOM 947 O O . ARG A 1 125 ? 44.358 -8.301 -20.785 1.00 49.28 125 ARG A O 1
ATOM 954 N N . GLU A 1 126 ? 43.387 -7.811 -22.740 1.00 49.53 126 GLU A N 1
ATOM 955 C CA . GLU A 1 126 ? 42.333 -6.970 -22.168 1.00 49.53 126 GLU A CA 1
ATOM 956 C C . GLU A 1 126 ? 41.092 -7.852 -21.981 1.00 49.53 126 GLU A C 1
ATOM 958 O O . GLU A 1 126 ? 40.620 -8.514 -22.908 1.00 49.53 126 GLU A O 1
ATOM 963 N N . GLN A 1 127 ? 40.646 -7.965 -20.731 1.00 48.47 127 GLN A N 1
ATOM 964 C CA . GLN A 1 127 ? 39.612 -8.900 -20.294 1.00 48.47 127 GLN A CA 1
ATOM 965 C C . GLN A 1 127 ? 38.243 -8.451 -20.826 1.00 48.47 127 GLN A C 1
ATOM 967 O O . GLN A 1 127 ? 37.528 -7.671 -20.204 1.00 48.47 127 GLN A O 1
ATOM 972 N N . LEU A 1 128 ? 37.888 -8.944 -22.009 1.00 47.59 128 LEU A N 1
ATOM 973 C CA . LEU A 1 128 ? 36.551 -8.830 -22.578 1.00 47.59 128 LEU A CA 1
ATOM 974 C C . LEU A 1 128 ? 35.646 -9.876 -21.919 1.00 47.59 128 LEU A C 1
ATOM 976 O O . LEU A 1 128 ? 35.863 -11.077 -22.080 1.00 47.59 128 LEU A O 1
ATOM 980 N N . VAL A 1 129 ? 34.620 -9.433 -21.190 1.00 46.56 129 VAL A N 1
ATOM 981 C CA . VAL A 1 129 ? 33.529 -10.315 -20.758 1.00 46.56 129 VAL A CA 1
ATOM 982 C C . VAL A 1 129 ? 32.510 -10.360 -21.895 1.00 46.56 129 VAL A C 1
ATOM 984 O O . VAL A 1 129 ? 31.768 -9.407 -22.125 1.00 46.56 129 VAL A O 1
ATOM 987 N N . ALA A 1 130 ? 32.515 -11.456 -22.653 1.00 44.69 130 ALA A N 1
ATOM 988 C CA . ALA A 1 130 ? 31.509 -11.724 -23.674 1.00 44.69 130 ALA A CA 1
ATOM 989 C C . ALA A 1 130 ? 30.203 -12.134 -22.981 1.00 44.69 130 ALA A C 1
ATOM 991 O O . ALA A 1 130 ? 30.149 -13.195 -22.361 1.00 44.69 130 ALA A O 1
ATOM 992 N N . VAL A 1 131 ? 29.165 -11.295 -23.049 1.00 49.53 131 VAL A N 1
ATOM 993 C CA . VAL A 1 131 ? 27.904 -11.561 -22.335 1.00 49.53 131 VAL A CA 1
ATOM 994 C C . VAL A 1 131 ? 26.838 -12.216 -23.223 1.00 49.53 131 VAL A C 1
ATOM 996 O O . VAL A 1 131 ? 25.978 -12.882 -22.665 1.00 49.53 131 VAL A O 1
ATOM 999 N N . THR A 1 132 ? 26.857 -12.138 -24.566 1.00 45.00 132 THR A N 1
ATOM 1000 C CA . THR A 1 132 ? 25.944 -12.934 -25.441 1.00 45.00 132 THR A CA 1
ATOM 1001 C C . THR A 1 132 ? 26.212 -12.728 -26.947 1.00 45.00 132 THR A C 1
ATOM 1003 O O . THR A 1 132 ? 26.807 -11.734 -27.350 1.00 45.00 132 THR A O 1
ATOM 1006 N N . GLN A 1 133 ? 25.730 -13.648 -27.804 1.00 48.88 133 GLN A N 1
ATOM 1007 C CA . GLN A 1 133 ? 25.945 -13.663 -29.270 1.00 48.88 133 GLN A CA 1
ATOM 1008 C C . GLN A 1 133 ? 25.355 -12.467 -30.052 1.00 48.88 133 GLN A C 1
ATOM 1010 O O . GLN A 1 133 ? 25.764 -12.242 -31.186 1.00 48.88 133 GLN A O 1
ATOM 1015 N N . GLN A 1 134 ? 24.426 -11.692 -29.480 1.00 45.94 134 GLN A N 1
ATOM 1016 C CA . GLN A 1 134 ? 23.822 -10.527 -30.155 1.00 45.94 134 GLN A CA 1
ATOM 1017 C C . GLN A 1 134 ? 24.546 -9.199 -29.884 1.00 45.94 134 GLN A C 1
ATOM 1019 O O . GLN A 1 134 ? 24.392 -8.261 -30.659 1.00 45.94 134 GLN A O 1
ATOM 1024 N N . TYR A 1 135 ? 25.371 -9.125 -28.837 1.00 44.16 135 TYR A N 1
ATOM 1025 C CA . TYR A 1 135 ? 26.225 -7.974 -28.534 1.00 44.16 135 TYR A CA 1
ATOM 1026 C C . TYR A 1 135 ? 27.542 -8.511 -27.971 1.00 44.16 135 TYR A C 1
ATOM 1028 O O . TYR A 1 135 ? 27.650 -8.740 -26.764 1.00 44.16 135 TYR A O 1
ATOM 1036 N N . PRO A 1 136 ? 28.546 -8.780 -28.823 1.00 45.28 136 PRO A N 1
ATOM 1037 C CA . PRO A 1 136 ? 29.694 -9.583 -28.418 1.00 45.28 136 PRO A CA 1
ATOM 1038 C C . PRO A 1 136 ? 30.571 -8.926 -27.341 1.00 45.28 136 PRO A C 1
ATOM 1040 O O . PRO A 1 136 ? 31.435 -9.605 -26.787 1.00 45.28 136 PRO A O 1
ATOM 1043 N N . ARG A 1 137 ? 30.399 -7.627 -27.040 1.00 53.38 137 ARG A N 1
ATOM 1044 C CA . ARG A 1 137 ? 31.252 -6.877 -26.103 1.00 53.38 137 ARG A CA 1
ATOM 1045 C C . ARG A 1 137 ? 30.461 -5.772 -25.396 1.00 53.38 137 ARG A C 1
ATOM 1047 O O . ARG A 1 137 ? 29.931 -4.885 -26.055 1.00 53.38 137 ARG A O 1
ATOM 1054 N N . GLN A 1 138 ? 30.405 -5.811 -24.064 1.00 51.47 138 GLN A N 1
ATOM 1055 C CA . GLN A 1 138 ? 29.941 -4.691 -23.243 1.00 51.47 138 GLN A CA 1
ATOM 1056 C C . GLN A 1 138 ? 31.167 -4.051 -22.585 1.00 51.47 138 GLN A C 1
ATOM 1058 O O . GLN A 1 138 ? 31.804 -4.657 -21.725 1.00 51.47 138 GLN A O 1
ATOM 1063 N N . GLU A 1 139 ? 31.539 -2.849 -23.025 1.00 60.31 139 GLU A N 1
ATOM 1064 C CA . GLU A 1 139 ? 32.626 -2.085 -22.407 1.00 60.31 139 GLU A CA 1
ATOM 1065 C C . GLU A 1 139 ? 32.137 -1.435 -21.109 1.00 60.31 139 GLU A C 1
ATOM 1067 O O . GLU A 1 139 ? 31.024 -0.907 -21.039 1.00 60.31 139 GLU A O 1
ATOM 1072 N N . SER A 1 140 ? 32.980 -1.439 -20.074 1.00 56.66 140 SER A N 1
ATOM 1073 C CA . SER A 1 140 ? 32.741 -0.612 -18.891 1.00 56.66 140 SER A CA 1
ATOM 1074 C C . SER A 1 140 ? 32.943 0.852 -19.280 1.00 56.66 140 SER A C 1
ATOM 1076 O O . SER A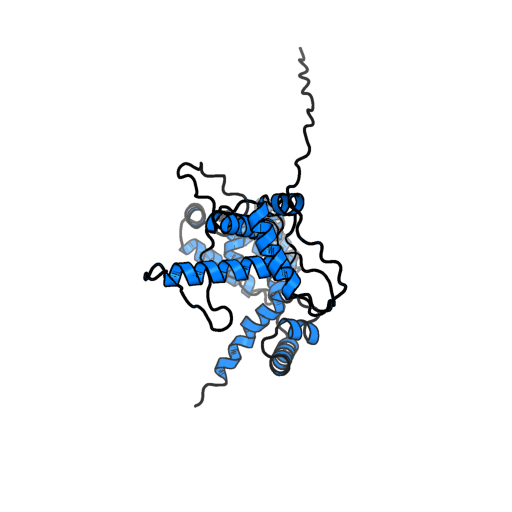 1 140 ? 34.071 1.300 -19.488 1.00 56.66 140 SER A O 1
ATOM 1078 N N . LEU A 1 141 ? 31.843 1.591 -19.430 1.00 66.81 141 LEU A N 1
ATOM 1079 C CA . LEU A 1 141 ? 31.882 3.009 -19.769 1.00 66.81 141 LEU A CA 1
ATOM 1080 C C . LEU A 1 141 ? 32.322 3.812 -18.539 1.00 66.81 141 LEU A C 1
ATOM 1082 O O . LEU A 1 141 ? 31.598 3.933 -17.551 1.00 66.81 141 LEU A O 1
ATOM 1086 N N . VAL A 1 142 ? 33.536 4.356 -18.603 1.00 65.00 142 VAL A N 1
ATOM 1087 C CA . VAL A 1 142 ? 34.122 5.201 -17.560 1.00 65.00 142 VAL A CA 1
ATOM 1088 C C . VAL A 1 142 ? 34.056 6.657 -18.018 1.00 65.00 142 VAL A C 1
ATOM 1090 O O . VAL A 1 142 ? 34.747 7.056 -18.951 1.00 65.00 142 VAL A O 1
ATOM 1093 N N . GLY A 1 143 ? 33.220 7.453 -17.354 1.00 70.56 143 GLY A N 1
ATOM 1094 C CA . GLY A 1 143 ? 33.019 8.873 -17.644 1.00 70.56 143 GLY A CA 1
ATOM 1095 C C . GLY A 1 143 ? 32.184 9.541 -16.556 1.00 70.56 143 GLY A C 1
ATOM 1096 O O . GLY A 1 143 ? 31.478 8.859 -15.810 1.00 70.56 143 GLY A O 1
ATOM 1097 N N . ALA A 1 144 ? 32.258 10.869 -16.446 1.00 67.38 144 ALA A N 1
ATOM 1098 C CA . ALA A 1 144 ? 31.526 11.624 -15.422 1.00 67.38 144 ALA A CA 1
ATOM 1099 C C . ALA A 1 144 ? 29.998 11.452 -15.542 1.00 67.38 144 ALA A C 1
ATOM 1101 O O . ALA A 1 144 ? 29.270 11.609 -14.568 1.00 67.38 144 ALA A O 1
ATOM 1102 N N . GLU A 1 145 ? 29.519 11.111 -16.736 1.00 70.81 145 GLU A N 1
ATOM 1103 C CA . GLU A 1 145 ? 28.130 10.800 -17.060 1.00 70.81 145 GLU A CA 1
ATOM 1104 C C . GLU A 1 145 ? 27.682 9.380 -16.667 1.00 70.81 145 GLU A C 1
ATOM 1106 O O . GLU A 1 145 ? 26.481 9.147 -16.543 1.00 70.81 145 GLU A O 1
ATOM 1111 N N . TYR A 1 146 ? 28.618 8.453 -16.438 1.00 71.12 146 TYR A N 1
ATOM 1112 C CA . TYR A 1 146 ? 28.335 7.068 -16.027 1.00 71.12 146 TYR A CA 1
ATOM 1113 C C . TYR A 1 146 ? 28.657 6.816 -14.552 1.00 71.12 146 TYR A C 1
ATOM 1115 O O . TYR A 1 146 ? 28.108 5.906 -13.932 1.00 71.12 146 TYR A O 1
ATOM 1123 N N . GLN A 1 147 ? 29.557 7.614 -13.978 1.00 77.50 147 GLN A N 1
ATOM 1124 C CA . GLN A 1 147 ? 29.991 7.470 -12.598 1.00 77.50 147 GLN A CA 1
ATOM 1125 C C . GLN A 1 147 ? 29.054 8.202 -11.640 1.00 77.50 147 GLN A C 1
ATOM 1127 O O . GLN A 1 147 ? 28.774 9.393 -11.778 1.00 77.50 147 GLN A O 1
ATOM 1132 N N . CYS A 1 148 ? 28.607 7.492 -10.606 1.00 76.44 148 CYS A N 1
ATOM 1133 C CA . CYS A 1 148 ? 27.882 8.104 -9.504 1.00 76.44 148 CYS A CA 1
ATOM 1134 C C . CYS A 1 148 ? 28.776 9.108 -8.768 1.00 76.44 148 CYS A C 1
ATOM 1136 O O . CYS A 1 148 ? 29.960 8.859 -8.530 1.00 76.44 148 CYS A O 1
ATOM 1138 N N . ALA A 1 149 ? 28.191 10.227 -8.340 1.00 78.38 149 ALA A N 1
ATOM 1139 C CA . ALA A 1 149 ? 28.881 11.169 -7.472 1.00 78.38 149 ALA A CA 1
ATOM 1140 C C . ALA A 1 149 ? 29.321 10.462 -6.180 1.00 78.38 149 ALA A C 1
ATOM 1142 O O . ALA A 1 149 ? 28.486 9.919 -5.455 1.00 78.38 149 ALA A O 1
ATOM 1143 N N . VAL A 1 150 ? 30.624 10.485 -5.886 1.00 79.56 150 VAL A N 1
ATOM 1144 C CA . VAL A 1 150 ? 31.171 9.884 -4.664 1.00 79.56 150 VAL A CA 1
ATOM 1145 C C . VAL A 1 150 ? 30.649 10.673 -3.457 1.00 79.56 150 VAL A C 1
ATOM 1147 O O . VAL A 1 150 ? 30.915 11.880 -3.363 1.00 79.56 150 VAL A O 1
ATOM 1150 N N . PRO A 1 151 ? 29.900 10.042 -2.530 1.00 76.00 151 PRO A N 1
ATOM 1151 C CA . PRO A 1 151 ? 29.417 10.721 -1.338 1.00 76.00 151 PRO A CA 1
ATOM 1152 C C . PRO A 1 151 ? 30.606 11.246 -0.532 1.00 76.00 151 PRO A C 1
ATOM 1154 O O . PRO A 1 151 ? 31.516 10.497 -0.181 1.00 76.00 151 PRO A O 1
ATOM 1157 N N . LYS A 1 152 ? 30.619 12.547 -0.229 1.00 81.31 152 LYS A N 1
ATOM 1158 C CA . LYS A 1 152 ? 31.637 13.114 0.661 1.00 81.31 152 LYS A CA 1
ATOM 1159 C C . LYS A 1 152 ? 31.365 12.595 2.074 1.00 81.31 152 LYS A C 1
ATOM 1161 O O . LYS A 1 152 ? 30.276 12.824 2.593 1.00 81.31 152 LYS A O 1
ATOM 1166 N N . TYR A 1 153 ? 32.354 11.960 2.706 1.00 64.50 153 TYR A N 1
ATOM 1167 C CA . TYR A 1 153 ? 32.267 11.381 4.060 1.00 64.50 153 TYR A CA 1
ATOM 1168 C C . TYR A 1 153 ? 31.965 12.395 5.187 1.00 64.50 153 TYR A C 1
ATOM 1170 O O . TYR A 1 153 ? 31.835 12.015 6.343 1.00 64.50 153 TYR A O 1
ATOM 1178 N N . SER A 1 154 ? 31.812 13.681 4.858 1.00 62.72 154 SER A N 1
ATOM 1179 C CA . SER A 1 154 ? 31.403 14.760 5.763 1.00 62.72 154 SER A CA 1
ATOM 1180 C C . SER A 1 154 ? 30.048 15.378 5.403 1.00 62.72 154 SER A C 1
ATOM 1182 O O . SER A 1 154 ? 29.723 16.471 5.869 1.00 62.72 154 SER A O 1
ATOM 1184 N N . ALA A 1 155 ? 29.254 14.729 4.543 1.00 54.38 155 ALA A N 1
ATOM 1185 C CA . ALA A 1 155 ? 27.918 15.203 4.223 1.00 54.38 155 ALA A CA 1
ATOM 1186 C C . ALA A 1 155 ? 27.060 15.186 5.496 1.00 54.38 155 ALA A C 1
ATOM 1188 O O . ALA A 1 155 ? 26.551 14.140 5.895 1.00 54.38 155 ALA A O 1
ATOM 1189 N N . ASN A 1 156 ? 26.916 16.366 6.115 1.00 57.19 156 ASN A N 1
ATOM 1190 C CA . ASN A 1 156 ? 25.914 16.662 7.134 1.00 57.19 156 ASN A CA 1
ATOM 1191 C C . ASN A 1 156 ? 24.626 15.929 6.775 1.00 57.19 156 ASN A C 1
ATOM 1193 O O . ASN A 1 156 ? 24.178 16.035 5.627 1.00 57.19 156 ASN A O 1
ATOM 1197 N N . SER A 1 157 ? 24.074 15.187 7.738 1.00 59.72 157 SER A N 1
ATOM 1198 C CA . SER A 1 157 ? 22.840 14.421 7.602 1.00 59.72 157 SER A CA 1
ATOM 1199 C C . SER A 1 157 ? 21.748 15.340 7.068 1.00 59.72 157 SER A C 1
ATOM 1201 O O . SER A 1 157 ? 21.095 16.082 7.801 1.00 59.72 157 SER A O 1
ATOM 1203 N N . LYS A 1 158 ? 21.585 15.352 5.742 1.00 58.94 158 LYS A N 1
ATOM 1204 C CA . LYS A 1 158 ? 20.500 16.083 5.107 1.00 58.94 158 LYS A CA 1
ATOM 1205 C C . LYS A 1 158 ? 19.235 15.513 5.724 1.00 58.94 158 LYS A C 1
ATOM 1207 O O . LYS A 1 158 ? 19.049 14.297 5.712 1.00 58.94 158 LYS A O 1
ATOM 1212 N N . SER A 1 159 ? 18.442 16.407 6.317 1.00 57.56 159 SER A N 1
ATOM 1213 C CA . SER A 1 159 ? 17.112 16.150 6.863 1.00 57.56 159 SER A CA 1
ATOM 1214 C C . SER A 1 159 ? 16.450 15.030 6.077 1.00 57.56 159 SER A C 1
ATOM 1216 O O . SER A 1 159 ? 16.325 15.190 4.860 1.00 57.56 159 SER A O 1
ATOM 1218 N N . VAL A 1 160 ? 16.081 13.933 6.750 1.00 56.03 160 VAL A N 1
ATOM 1219 C CA . VAL A 1 160 ? 15.298 12.828 6.179 1.00 56.03 160 VAL A CA 1
ATOM 1220 C C . VAL A 1 160 ? 14.176 13.461 5.371 1.00 56.03 160 VAL A C 1
ATOM 1222 O O . VAL A 1 160 ? 13.237 14.053 5.905 1.00 56.03 160 VAL A O 1
ATOM 1225 N N . SER A 1 161 ? 14.378 13.511 4.062 1.00 52.66 161 SER A N 1
ATOM 1226 C CA . SER A 1 161 ? 13.573 14.340 3.191 1.00 52.66 161 SER A CA 1
ATOM 1227 C C . SER A 1 161 ? 12.274 13.593 3.008 1.00 52.66 161 SER A C 1
ATOM 1229 O O . SER A 1 161 ? 12.303 12.666 2.219 1.00 52.66 161 SER A O 1
ATOM 1231 N N . ARG A 1 162 ? 11.214 13.947 3.751 1.00 56.94 162 ARG A N 1
ATOM 1232 C CA . ARG A 1 162 ? 9.758 13.878 3.445 1.00 56.94 162 ARG A CA 1
ATOM 1233 C C . ARG A 1 162 ? 9.178 12.704 2.612 1.00 56.94 162 ARG A C 1
ATOM 1235 O O . ARG A 1 162 ? 8.021 12.789 2.223 1.00 56.94 162 ARG A O 1
ATOM 1242 N N . ARG A 1 163 ? 9.952 11.671 2.294 1.00 64.81 163 ARG A N 1
ATOM 1243 C CA . ARG A 1 163 ? 9.656 10.578 1.359 1.00 64.81 163 ARG A CA 1
ATOM 1244 C C . ARG A 1 163 ? 9.229 9.325 2.100 1.00 64.81 163 ARG A C 1
ATOM 1246 O O . ARG A 1 163 ? 8.424 8.576 1.568 1.00 64.81 163 ARG A O 1
ATOM 1253 N N . ASP A 1 164 ? 9.711 9.167 3.327 1.00 76.62 164 ASP A N 1
ATOM 1254 C CA . ASP A 1 164 ? 9.386 8.023 4.159 1.00 76.62 164 ASP A CA 1
ATOM 1255 C C . ASP A 1 164 ? 8.417 8.480 5.247 1.00 76.62 164 ASP A C 1
ATOM 1257 O O . ASP A 1 164 ? 8.738 9.324 6.090 1.00 76.62 164 ASP A O 1
ATOM 1261 N N . GLU A 1 165 ? 7.205 7.939 5.199 1.00 80.19 165 GLU A N 1
ATOM 1262 C CA . GLU A 1 165 ? 6.239 8.046 6.282 1.00 80.19 165 GLU A CA 1
ATOM 1263 C C . GLU A 1 165 ? 6.494 6.899 7.263 1.00 80.19 165 GLU A C 1
ATOM 1265 O O . GLU A 1 165 ? 6.625 5.738 6.873 1.00 80.19 165 GLU A O 1
ATOM 1270 N N . CYS A 1 166 ? 6.598 7.210 8.555 1.00 82.38 166 CYS A N 1
ATOM 1271 C CA . CYS A 1 166 ? 6.667 6.166 9.567 1.00 82.38 166 CYS A CA 1
ATOM 1272 C C . CYS A 1 166 ? 5.274 5.539 9.685 1.00 82.38 166 CYS A C 1
ATOM 1274 O O . CYS A 1 166 ? 4.366 6.215 10.152 1.00 82.38 166 CYS A O 1
ATOM 1276 N N . VAL A 1 167 ? 5.131 4.270 9.285 1.00 84.94 167 VAL A N 1
ATOM 1277 C CA . VAL A 1 167 ? 3.866 3.494 9.323 1.00 84.94 167 VAL A CA 1
ATOM 1278 C C . VAL A 1 167 ? 3.762 2.593 10.567 1.00 84.94 167 VAL A C 1
ATOM 1280 O O . VAL A 1 167 ? 2.702 2.047 10.873 1.00 84.94 167 VAL A O 1
ATOM 1283 N N . PHE A 1 168 ? 4.860 2.460 11.320 1.00 87.94 168 PHE A N 1
ATOM 1284 C CA . PHE A 1 168 ? 4.863 1.929 12.679 1.00 87.94 168 PHE A CA 1
ATOM 1285 C C . PHE A 1 168 ? 6.200 2.237 13.380 1.00 87.94 168 PHE A C 1
ATOM 1287 O O . PHE A 1 168 ? 7.274 2.100 12.798 1.00 87.94 168 PHE A O 1
ATOM 1294 N N . SER A 1 169 ? 6.152 2.606 14.657 1.00 88.69 169 SER A N 1
ATOM 1295 C CA . SER A 1 169 ? 7.284 2.857 15.550 1.00 88.69 169 SER A CA 1
ATOM 1296 C C . SER A 1 169 ? 7.256 1.912 16.755 1.00 88.69 169 SER A C 1
ATOM 1298 O O . SER A 1 169 ? 6.520 2.116 17.722 1.00 88.69 169 SER A O 1
ATOM 1300 N N . LEU A 1 170 ? 8.133 0.904 16.739 1.00 85.50 170 LEU A N 1
ATOM 1301 C CA . LEU A 1 170 ? 8.293 -0.056 17.842 1.00 85.50 170 LEU A CA 1
ATOM 1302 C C . LEU A 1 170 ? 8.664 0.624 19.166 1.00 85.50 170 LEU A C 1
ATOM 1304 O O . LEU A 1 170 ? 8.129 0.279 20.216 1.00 85.50 170 LEU A O 1
ATOM 1308 N N . ARG A 1 171 ? 9.561 1.618 19.123 1.00 87.62 171 ARG A N 1
ATOM 1309 C CA . ARG A 1 171 ? 10.008 2.337 20.328 1.00 87.62 171 ARG A CA 1
ATOM 1310 C C . ARG A 1 171 ? 8.880 3.137 20.965 1.00 87.62 171 ARG A C 1
ATOM 1312 O O . ARG A 1 171 ? 8.809 3.220 22.186 1.00 87.62 171 ARG A O 1
ATOM 1319 N N . GLN A 1 172 ? 8.025 3.747 20.149 1.00 86.69 172 GLN A N 1
ATOM 1320 C CA . GLN A 1 172 ? 6.895 4.512 20.661 1.00 86.69 172 GLN A CA 1
ATOM 1321 C C . GLN A 1 172 ? 5.802 3.579 21.190 1.00 86.69 172 GLN A C 1
ATOM 1323 O O . GLN A 1 172 ? 5.310 3.810 22.288 1.00 86.69 172 GLN A O 1
ATOM 1328 N N . ALA A 1 173 ? 5.521 2.474 20.492 1.00 87.62 173 ALA A N 1
ATOM 1329 C CA . ALA A 1 173 ? 4.614 1.436 20.979 1.00 87.62 173 ALA A CA 1
ATOM 1330 C C . ALA A 1 173 ? 5.035 0.909 22.361 1.00 87.62 173 ALA A C 1
ATOM 1332 O O . ALA A 1 173 ? 4.215 0.835 23.269 1.00 87.62 173 ALA A O 1
ATOM 1333 N N . GLN A 1 174 ? 6.324 0.612 22.553 1.00 88.38 174 GLN A N 1
ATOM 1334 C CA . GLN A 1 174 ? 6.853 0.162 23.846 1.00 88.38 174 GLN A CA 1
ATOM 1335 C C . GLN A 1 174 ? 6.690 1.204 24.959 1.00 88.38 174 GLN A C 1
ATOM 1337 O O . GLN A 1 174 ? 6.413 0.829 26.092 1.00 88.38 174 GLN A O 1
ATOM 1342 N N . ARG A 1 175 ? 6.844 2.499 24.655 1.00 89.25 175 ARG A N 1
ATOM 1343 C CA . ARG A 1 175 ? 6.703 3.577 25.648 1.00 89.25 175 ARG A CA 1
ATOM 1344 C C . ARG A 1 175 ? 5.257 3.801 26.079 1.00 89.25 175 ARG A C 1
ATOM 1346 O O . ARG A 1 175 ? 5.009 3.963 27.264 1.00 89.25 175 ARG A O 1
ATOM 1353 N N . GLU A 1 176 ? 4.335 3.823 25.123 1.00 89.81 176 GLU A N 1
ATOM 1354 C CA . GLU A 1 176 ? 2.939 4.215 25.363 1.00 89.81 176 GLU A CA 1
ATOM 1355 C C . GLU A 1 176 ? 2.066 3.029 25.802 1.00 89.81 176 GLU A C 1
ATOM 1357 O O . GLU A 1 176 ? 1.206 3.166 26.668 1.00 89.81 176 GLU A O 1
ATOM 1362 N N . ILE A 1 177 ? 2.292 1.841 25.230 1.00 88.69 177 ILE A N 1
ATOM 1363 C CA . ILE A 1 177 ? 1.519 0.624 25.539 1.00 88.69 177 ILE A CA 1
ATOM 1364 C C . ILE A 1 177 ? 2.165 -0.150 26.698 1.00 88.69 177 ILE A C 1
ATOM 1366 O O . ILE A 1 177 ? 1.492 -0.896 27.411 1.00 88.69 177 ILE A O 1
ATOM 1370 N N . GLY A 1 178 ? 3.477 0.009 26.894 1.00 84.00 178 GLY A N 1
ATOM 1371 C CA . GLY A 1 178 ? 4.246 -0.583 27.991 1.00 84.00 178 GLY A CA 1
ATOM 1372 C C . GLY A 1 178 ? 4.548 -2.077 27.835 1.00 84.00 178 GLY A C 1
ATOM 1373 O O . GLY A 1 178 ? 5.640 -2.518 28.181 1.00 84.00 178 GLY A O 1
ATOM 1374 N N . SER A 1 179 ? 3.618 -2.872 27.293 1.00 87.50 179 SER A N 1
ATOM 1375 C CA . SER A 1 179 ? 3.759 -4.330 27.189 1.00 87.50 179 SER A CA 1
ATOM 1376 C C . SER A 1 179 ? 3.250 -4.901 25.866 1.00 87.50 179 SER A C 1
ATOM 1378 O O . SER A 1 179 ? 2.311 -4.392 25.252 1.00 87.50 179 SER A O 1
ATOM 1380 N N . ARG A 1 180 ? 3.846 -6.024 25.446 1.00 87.69 180 ARG A N 1
ATOM 1381 C CA . ARG A 1 180 ? 3.371 -6.804 24.293 1.00 87.69 180 ARG A CA 1
ATOM 1382 C C . ARG A 1 180 ? 1.953 -7.335 24.516 1.00 87.69 180 ARG A C 1
ATOM 1384 O O . ARG A 1 180 ? 1.160 -7.349 23.584 1.00 87.69 180 ARG A O 1
ATOM 1391 N N . GLU A 1 181 ? 1.625 -7.741 25.738 1.00 90.12 181 GLU A N 1
ATOM 1392 C CA . GLU A 1 181 ? 0.301 -8.271 26.079 1.00 90.12 181 GLU A CA 1
ATOM 1393 C C . GLU A 1 181 ? -0.808 -7.241 25.873 1.00 90.12 181 GLU A C 1
ATOM 1395 O O . GLU A 1 181 ? -1.858 -7.575 25.337 1.00 90.12 181 GLU A O 1
ATOM 1400 N N . ALA A 1 182 ? -0.581 -5.979 26.244 1.00 88.75 182 ALA A N 1
ATOM 1401 C CA . ALA A 1 182 ? -1.569 -4.925 26.031 1.00 88.75 182 ALA A CA 1
ATOM 1402 C C . ALA A 1 182 ? -1.810 -4.643 24.536 1.00 88.75 182 ALA A C 1
ATOM 1404 O O . ALA A 1 182 ? -2.945 -4.371 24.144 1.00 88.75 182 ALA A O 1
ATOM 1405 N N . LEU A 1 183 ? -0.778 -4.772 23.692 1.00 91.12 183 LEU A N 1
ATOM 1406 C CA . LEU A 1 183 ? -0.933 -4.698 22.236 1.00 91.12 183 LEU A CA 1
ATOM 1407 C C . LEU A 1 183 ? -1.757 -5.877 21.696 1.00 91.12 183 LEU A C 1
ATOM 1409 O O . LEU A 1 183 ? -2.646 -5.669 20.877 1.00 91.12 183 LEU A O 1
ATOM 1413 N N . LEU A 1 184 ? -1.500 -7.099 22.172 1.00 92.69 184 LEU A N 1
ATOM 1414 C CA . LEU A 1 184 ? -2.267 -8.281 21.765 1.00 92.69 184 LEU A CA 1
ATOM 1415 C C . LEU A 1 184 ? -3.739 -8.173 22.181 1.00 92.69 184 LEU A C 1
ATOM 1417 O O . LEU A 1 184 ? -4.611 -8.373 21.344 1.00 92.69 184 LEU A O 1
ATOM 1421 N N . ARG A 1 185 ? -4.022 -7.736 23.416 1.00 94.31 185 ARG A N 1
ATOM 1422 C CA . ARG A 1 185 ? -5.398 -7.485 23.884 1.00 94.31 185 ARG A CA 1
ATOM 1423 C C . ARG A 1 185 ? -6.113 -6.432 23.036 1.00 94.31 185 ARG A C 1
ATOM 1425 O O . ARG A 1 185 ? -7.308 -6.548 22.787 1.00 94.31 185 ARG A O 1
ATOM 1432 N N . TYR A 1 186 ? -5.395 -5.403 22.576 1.00 94.19 186 TYR A N 1
ATOM 1433 C CA . TYR A 1 186 ? -5.949 -4.431 21.632 1.00 94.19 186 TYR A CA 1
ATOM 1434 C C . TYR A 1 186 ? -6.340 -5.092 20.304 1.00 94.19 186 TYR A C 1
ATOM 1436 O O . TYR A 1 186 ? -7.456 -4.888 19.832 1.00 94.19 186 TYR A O 1
ATOM 1444 N N . LEU A 1 187 ? -5.453 -5.902 19.718 1.00 95.06 187 LEU A N 1
ATOM 1445 C CA . LEU A 1 187 ? -5.718 -6.591 18.452 1.00 95.06 187 LEU A CA 1
ATOM 1446 C C . LEU A 1 187 ? -6.876 -7.589 18.568 1.00 95.06 187 LEU A C 1
ATOM 1448 O O . LEU A 1 187 ? -7.744 -7.613 17.695 1.00 95.06 187 LEU A O 1
ATOM 1452 N N . GLU A 1 188 ? -6.926 -8.355 19.658 1.00 94.62 188 GLU A N 1
ATOM 1453 C CA . GLU A 1 188 ? -8.037 -9.256 19.981 1.00 94.62 188 GLU A CA 1
ATOM 1454 C C . GLU A 1 188 ? -9.352 -8.486 20.088 1.00 94.62 188 GLU A C 1
ATOM 1456 O O . GLU A 1 188 ? -10.340 -8.856 19.455 1.00 94.62 188 GLU A O 1
ATOM 1461 N N . ARG A 1 189 ? -9.352 -7.348 20.789 1.00 94.38 189 ARG A N 1
ATOM 1462 C CA . ARG A 1 189 ? -10.556 -6.531 20.934 1.00 94.38 189 ARG A CA 1
ATOM 1463 C C . ARG A 1 189 ? -11.040 -5.949 19.606 1.00 94.38 189 ARG A C 1
ATOM 1465 O O . ARG A 1 189 ? -12.239 -5.938 19.345 1.00 94.38 189 ARG A O 1
ATOM 1472 N N . VAL A 1 190 ? -10.131 -5.490 18.743 1.00 94.19 190 VAL A N 1
ATOM 1473 C CA . VAL A 1 190 ? -10.484 -5.041 17.382 1.00 94.19 190 VAL A CA 1
ATOM 1474 C C . VAL A 1 190 ? -11.090 -6.193 16.580 1.00 94.19 190 VAL A C 1
ATOM 1476 O O . VAL A 1 190 ? -12.099 -6.004 15.900 1.00 94.19 190 VAL A O 1
ATOM 1479 N N . LYS A 1 191 ? -10.510 -7.394 16.683 1.00 93.31 191 LYS A N 1
ATOM 1480 C CA . LYS A 1 191 ? -11.018 -8.594 16.015 1.00 93.31 191 LYS A CA 1
ATOM 1481 C C . LYS A 1 191 ? -12.429 -8.947 16.477 1.00 93.31 191 LYS A C 1
ATOM 1483 O O . LYS A 1 191 ? -13.267 -9.229 15.631 1.00 93.31 191 LYS A O 1
ATOM 1488 N N . GLU A 1 192 ? -12.715 -8.889 17.774 1.00 92.69 192 GLU A N 1
ATOM 1489 C CA . GLU A 1 192 ? -14.063 -9.112 18.318 1.00 92.69 192 GLU A CA 1
ATOM 1490 C C . GLU A 1 192 ? -15.080 -8.091 17.795 1.00 92.69 192 GLU A C 1
ATOM 1492 O O . GLU A 1 192 ? -16.171 -8.460 17.357 1.00 92.69 192 GLU A O 1
ATOM 1497 N N . LEU A 1 193 ? -14.715 -6.805 17.812 1.00 90.12 193 LEU A N 1
ATOM 1498 C CA . LEU A 1 193 ? -15.591 -5.717 17.373 1.00 90.12 193 LEU A CA 1
ATOM 1499 C C . LEU A 1 193 ? -15.936 -5.816 15.884 1.00 90.12 193 LEU A C 1
ATOM 1501 O O . LEU A 1 193 ? -17.086 -5.584 15.506 1.00 90.12 193 LEU A O 1
ATOM 1505 N N . LEU A 1 194 ? -14.958 -6.189 15.054 1.00 89.38 194 LEU A N 1
ATOM 1506 C CA . LEU A 1 194 ? -15.167 -6.412 13.625 1.00 89.38 194 LEU A CA 1
ATOM 1507 C C . LEU A 1 194 ? -15.868 -7.743 13.344 1.00 89.38 194 LEU A C 1
ATOM 1509 O O . LEU A 1 194 ? -16.723 -7.780 12.476 1.00 89.38 194 LEU A O 1
ATOM 1513 N N . ALA A 1 195 ? -15.611 -8.811 14.104 1.00 85.56 195 ALA A N 1
ATOM 1514 C CA . ALA A 1 195 ? -16.312 -10.090 13.936 1.00 85.56 195 ALA A CA 1
ATOM 1515 C C . ALA A 1 195 ? -17.820 -9.987 14.222 1.00 85.56 195 ALA A C 1
ATOM 1517 O O . ALA A 1 195 ? -18.617 -10.714 13.629 1.00 85.56 195 ALA A O 1
ATOM 1518 N N . ALA A 1 196 ? -18.223 -9.064 15.101 1.00 79.38 196 ALA A N 1
ATOM 1519 C CA . ALA A 1 196 ? -19.629 -8.727 15.304 1.00 79.38 196 ALA A CA 1
ATOM 1520 C C . ALA A 1 196 ? -20.273 -8.074 14.062 1.00 79.38 196 ALA A C 1
ATOM 1522 O O . ALA A 1 196 ? -21.499 -8.054 13.950 1.00 79.38 196 ALA A O 1
ATOM 1523 N N . ASP A 1 197 ? -19.470 -7.548 13.133 1.00 75.56 197 ASP A N 1
ATOM 1524 C CA . ASP A 1 197 ? -19.906 -6.947 11.879 1.00 75.56 197 ASP A CA 1
ATOM 1525 C C . ASP A 1 197 ? -19.577 -7.839 10.675 1.00 75.56 197 ASP A C 1
ATOM 1527 O O . ASP A 1 197 ? -18.444 -7.908 10.208 1.00 75.56 197 ASP A O 1
ATOM 1531 N N . ARG A 1 198 ? -20.585 -8.492 10.089 1.00 67.94 198 ARG A N 1
ATOM 1532 C CA . ARG A 1 198 ? -20.375 -9.338 8.894 1.00 67.94 198 ARG A CA 1
ATOM 1533 C C . ARG A 1 198 ? -19.890 -8.558 7.668 1.00 67.94 198 ARG A C 1
ATOM 1535 O O . ARG A 1 198 ? -19.528 -9.169 6.669 1.00 67.94 198 ARG A O 1
ATOM 1542 N N . THR A 1 199 ? -19.929 -7.228 7.717 1.00 74.44 199 THR A N 1
ATOM 1543 C CA . THR A 1 199 ? -19.551 -6.361 6.598 1.00 74.44 199 THR A CA 1
ATOM 1544 C C . THR A 1 199 ? -18.054 -6.061 6.542 1.00 74.44 199 THR A C 1
ATOM 1546 O O . THR A 1 199 ? -17.549 -5.708 5.474 1.00 74.44 199 THR A O 1
ATOM 1549 N N . HIS A 1 200 ? -17.330 -6.198 7.656 1.00 79.00 200 HIS A N 1
ATOM 1550 C CA . HIS A 1 200 ? -15.934 -5.790 7.760 1.00 79.00 200 HIS A CA 1
ATOM 1551 C C . HIS A 1 200 ? -15.057 -6.954 8.219 1.00 79.00 200 HIS A C 1
ATOM 1553 O O . HIS A 1 200 ? -15.148 -7.416 9.352 1.00 79.00 200 HIS A O 1
ATOM 1559 N N . GLU A 1 201 ? -14.155 -7.404 7.351 1.00 80.62 201 GLU A N 1
ATOM 1560 C CA . GLU A 1 201 ? -13.147 -8.388 7.734 1.00 80.62 201 GLU A CA 1
ATOM 1561 C C . GLU A 1 201 ? -12.049 -7.754 8.593 1.00 80.62 201 GLU A C 1
ATOM 1563 O O . GLU A 1 201 ? -11.620 -6.619 8.365 1.00 80.62 201 GLU A O 1
ATOM 1568 N N . TYR A 1 202 ? -11.559 -8.520 9.565 1.00 86.06 202 TYR A N 1
ATOM 1569 C CA . TYR A 1 202 ? -10.415 -8.125 10.374 1.00 86.06 202 TYR A CA 1
ATOM 1570 C C . TYR A 1 202 ? -9.133 -8.079 9.531 1.00 86.06 202 TYR A C 1
ATOM 1572 O O . TYR A 1 202 ? -8.821 -9.015 8.794 1.00 86.06 202 TYR A O 1
ATOM 1580 N N . ASP A 1 203 ? -8.375 -6.997 9.686 1.00 87.75 203 ASP A N 1
ATOM 1581 C CA . ASP A 1 203 ? -7.053 -6.815 9.096 1.00 87.75 203 ASP A CA 1
ATOM 1582 C C . ASP A 1 203 ? -6.101 -6.275 10.173 1.00 87.75 203 ASP A C 1
ATOM 1584 O O . ASP A 1 203 ? -6.305 -5.184 10.720 1.00 87.75 203 ASP A O 1
ATOM 1588 N N . GLU A 1 204 ? -5.086 -7.069 10.512 1.00 89.94 204 GLU A N 1
ATOM 1589 C CA . GLU A 1 204 ? -4.118 -6.745 11.561 1.00 89.94 204 GLU A CA 1
ATOM 1590 C C . GLU A 1 204 ? -3.277 -5.517 11.193 1.00 89.94 204 GLU A C 1
ATOM 1592 O O . GLU A 1 204 ? -3.018 -4.659 12.042 1.00 89.94 204 GLU A O 1
ATOM 1597 N N . GLU A 1 205 ? -2.905 -5.374 9.919 1.00 88.75 205 GLU A N 1
ATOM 1598 C CA . GLU A 1 205 ? -2.087 -4.255 9.461 1.00 88.75 205 GLU A CA 1
ATOM 1599 C C . GLU A 1 205 ? -2.857 -2.938 9.594 1.00 88.75 205 GLU A C 1
ATOM 1601 O O . GLU A 1 205 ? -2.328 -1.937 10.086 1.00 88.75 205 GLU A O 1
ATOM 1606 N N . MET A 1 206 ? -4.141 -2.946 9.228 1.00 90.38 206 MET A N 1
ATOM 1607 C CA . MET A 1 206 ? -5.028 -1.802 9.429 1.00 90.38 206 MET A CA 1
ATOM 1608 C C . MET A 1 206 ? -5.127 -1.423 10.912 1.00 90.38 206 MET A C 1
ATOM 1610 O O . MET A 1 206 ? -5.060 -0.233 11.240 1.00 90.38 206 MET A O 1
ATOM 1614 N N . ALA A 1 207 ? -5.277 -2.404 11.806 1.00 91.88 207 ALA A N 1
ATOM 1615 C CA . ALA A 1 207 ? -5.379 -2.154 13.242 1.00 91.88 207 ALA A CA 1
ATOM 1616 C C . ALA A 1 207 ? -4.099 -1.504 13.794 1.00 91.88 207 ALA A C 1
ATOM 1618 O O . ALA A 1 207 ? -4.166 -0.491 14.492 1.00 91.88 207 ALA A O 1
ATOM 1619 N N . LEU A 1 208 ? -2.925 -2.019 13.421 1.00 92.62 208 LEU A N 1
ATOM 1620 C CA . LEU A 1 208 ? -1.633 -1.475 13.854 1.00 92.62 208 LEU A CA 1
ATOM 1621 C C . LEU A 1 208 ? -1.361 -0.071 13.300 1.00 92.62 208 LEU A C 1
ATOM 1623 O O . LEU A 1 208 ? -0.901 0.801 14.043 1.00 92.62 208 LEU A O 1
ATOM 1627 N N . ARG A 1 209 ? -1.682 0.172 12.023 1.00 90.88 209 ARG A N 1
ATOM 1628 C CA . ARG A 1 209 ? -1.574 1.504 11.404 1.00 90.88 209 ARG A CA 1
ATOM 1629 C C . ARG A 1 209 ? -2.472 2.512 12.108 1.00 90.88 209 ARG A C 1
ATOM 1631 O O . ARG A 1 209 ? -2.038 3.611 12.440 1.00 90.88 209 ARG A O 1
ATOM 1638 N N . THR A 1 210 ? -3.710 2.117 12.393 1.00 91.44 210 THR A N 1
ATOM 1639 C CA . THR A 1 210 ? -4.659 2.988 13.090 1.00 91.44 210 THR A CA 1
ATOM 1640 C C . THR A 1 210 ? -4.154 3.306 14.493 1.00 91.44 210 THR A C 1
ATOM 1642 O O . THR A 1 210 ? -4.120 4.468 14.884 1.00 91.44 210 THR A O 1
ATOM 1645 N N . LEU A 1 211 ? -3.649 2.312 15.227 1.00 93.06 211 LEU A N 1
ATOM 1646 C CA . LEU A 1 211 ? -3.059 2.527 16.547 1.00 93.06 211 LEU A CA 1
ATOM 1647 C C . LEU A 1 211 ? -1.911 3.550 16.527 1.00 93.06 211 LEU A C 1
ATOM 1649 O O . LEU A 1 211 ? -1.809 4.367 17.443 1.00 93.06 211 LEU A O 1
ATOM 1653 N N . GLN A 1 212 ? -1.080 3.560 15.483 1.00 91.88 212 GLN A N 1
ATOM 1654 C CA . GLN A 1 212 ? -0.047 4.580 15.327 1.00 91.88 212 GLN A CA 1
ATOM 1655 C C . GLN A 1 212 ? -0.626 5.978 15.055 1.00 91.88 212 GLN A C 1
ATOM 1657 O O . GLN A 1 212 ? -0.127 6.949 15.627 1.00 91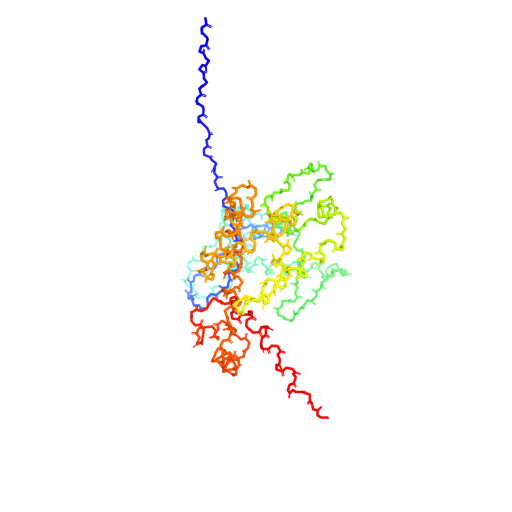.88 212 GLN A O 1
ATOM 1662 N N . GLU A 1 213 ? -1.669 6.109 14.231 1.00 90.94 213 GLU A N 1
ATOM 1663 C CA . GLU A 1 213 ? -2.353 7.397 14.003 1.00 90.94 213 GLU A CA 1
ATOM 1664 C C . GLU A 1 213 ? -2.915 7.970 15.321 1.00 90.94 213 GLU A C 1
ATOM 1666 O O . GLU A 1 213 ? -2.873 9.179 15.555 1.00 90.94 213 GLU A O 1
ATOM 1671 N N . PHE A 1 214 ? -3.311 7.090 16.247 1.00 91.44 214 PHE A N 1
ATOM 1672 C CA . PHE A 1 214 ? -3.682 7.421 17.628 1.00 91.44 214 PHE A CA 1
ATOM 1673 C C . PHE A 1 214 ? -2.495 7.592 18.588 1.00 91.44 214 PHE A C 1
ATOM 1675 O O . PHE A 1 214 ? -2.691 7.654 19.802 1.00 91.44 214 PHE A O 1
ATOM 1682 N N . LYS A 1 215 ? -1.261 7.672 18.078 1.00 90.94 215 LYS A N 1
ATOM 1683 C CA . LYS A 1 215 ? -0.021 7.764 18.866 1.00 90.94 215 LYS A CA 1
ATOM 1684 C C . LYS A 1 215 ? 0.085 6.675 19.935 1.00 90.94 215 LYS A C 1
ATOM 1686 O O . LYS A 1 215 ? 0.620 6.926 21.007 1.00 90.94 215 LYS A O 1
ATOM 1691 N N . TYR A 1 216 ? -0.401 5.474 19.627 1.00 91.75 216 TYR A N 1
ATOM 1692 C CA . TYR A 1 216 ? -0.410 4.304 20.507 1.00 91.75 216 TYR A CA 1
ATOM 1693 C C . TYR A 1 216 ? -1.346 4.391 21.721 1.00 91.75 216 TYR A C 1
ATOM 1695 O O . TYR A 1 216 ? -1.301 3.535 22.605 1.00 91.75 216 TYR A O 1
ATOM 1703 N N . CYS A 1 217 ? -2.269 5.354 21.734 1.00 90.38 217 CYS A N 1
ATOM 1704 C CA . CYS A 1 217 ? -3.322 5.430 22.738 1.00 90.38 217 CYS A CA 1
ATOM 1705 C C . CYS A 1 217 ? -4.425 4.393 22.450 1.00 90.38 217 CYS A C 1
ATOM 1707 O O . CYS A 1 217 ? -5.287 4.601 21.594 1.00 90.38 217 CYS A O 1
ATOM 1709 N N . VAL A 1 218 ? -4.434 3.294 23.211 1.00 92.00 218 VAL A N 1
ATOM 1710 C CA . VAL A 1 218 ? -5.363 2.160 23.022 1.00 92.00 218 VAL A CA 1
ATOM 1711 C C . VAL A 1 218 ? -6.831 2.546 23.242 1.00 92.00 218 VAL A C 1
ATOM 1713 O O . VAL A 1 218 ? -7.679 2.239 22.405 1.00 92.00 218 VAL A O 1
ATOM 1716 N N . LYS A 1 219 ? -7.154 3.235 24.349 1.00 90.75 219 LYS A N 1
ATOM 1717 C CA . LYS A 1 219 ? -8.555 3.562 24.689 1.00 90.75 219 LYS A CA 1
ATOM 1718 C C . LYS A 1 219 ? -9.228 4.442 23.622 1.00 90.75 219 L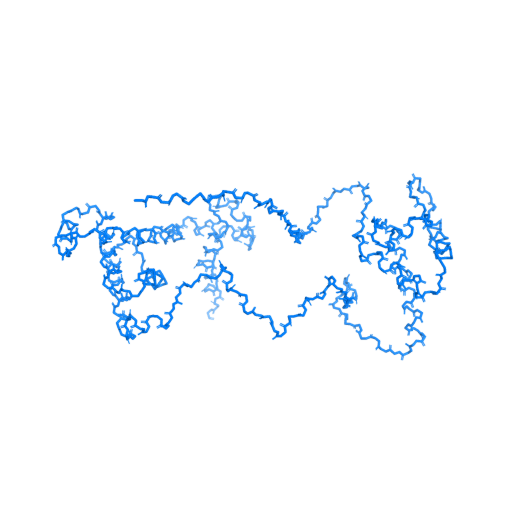YS A C 1
ATOM 1720 O O . LYS A 1 219 ? -10.291 4.045 23.151 1.00 90.75 219 LYS A O 1
ATOM 1725 N N . PRO A 1 220 ? -8.627 5.567 23.175 1.00 90.81 220 PRO A N 1
ATOM 1726 C CA . PRO A 1 220 ? -9.213 6.385 22.113 1.00 90.81 220 PRO A CA 1
ATOM 1727 C C . PRO A 1 220 ? -9.362 5.637 20.786 1.00 90.81 220 PRO A C 1
ATOM 1729 O O . PRO A 1 220 ? -10.361 5.824 20.098 1.00 90.81 220 PRO A O 1
ATOM 1732 N N . ALA A 1 221 ? -8.400 4.772 20.439 1.00 92.06 221 ALA A N 1
ATOM 1733 C CA . ALA A 1 221 ? -8.454 3.993 19.206 1.00 92.06 221 ALA A CA 1
ATOM 1734 C C . ALA A 1 221 ? -9.634 3.006 19.196 1.00 92.06 221 ALA A C 1
ATOM 1736 O O . ALA A 1 221 ? -10.315 2.889 18.178 1.00 92.06 221 ALA A O 1
ATOM 1737 N N . LEU A 1 222 ? -9.899 2.326 20.318 1.00 93.25 222 LEU A N 1
ATOM 1738 C CA . LEU A 1 222 ? -11.037 1.409 20.459 1.00 93.25 222 LEU A CA 1
ATOM 1739 C C . LEU A 1 222 ? -12.375 2.152 20.521 1.00 93.25 222 LEU A C 1
ATOM 1741 O O . LEU A 1 222 ? -13.308 1.773 19.823 1.00 93.25 222 LEU A O 1
ATOM 1745 N N . GLN A 1 223 ? -12.457 3.247 21.282 1.00 91.69 223 GLN A N 1
ATOM 1746 C CA . GLN A 1 223 ? -13.673 4.066 21.362 1.00 91.69 223 GLN A CA 1
ATOM 1747 C C . GLN A 1 223 ? -14.063 4.638 19.995 1.00 91.69 223 GLN A C 1
ATOM 1749 O O . GLN A 1 223 ? -15.237 4.646 19.637 1.00 91.69 223 GLN A O 1
ATOM 1754 N N . ALA A 1 224 ? -13.083 5.083 19.203 1.00 92.12 224 ALA A N 1
ATOM 1755 C CA . ALA A 1 224 ? -13.315 5.553 17.841 1.00 92.12 224 ALA A CA 1
ATOM 1756 C C . ALA A 1 224 ? -13.830 4.441 16.910 1.00 92.12 224 ALA A C 1
ATOM 1758 O O . ALA A 1 224 ? -14.673 4.714 16.054 1.00 92.12 224 ALA A O 1
ATOM 1759 N N . LEU A 1 225 ? -13.346 3.203 17.077 1.00 92.69 225 LEU A N 1
ATOM 1760 C CA . LEU A 1 225 ? -13.820 2.042 16.321 1.00 92.69 225 LEU A CA 1
ATOM 1761 C C . LEU A 1 225 ? -15.266 1.694 16.688 1.00 92.69 225 LEU A C 1
ATOM 1763 O O . LEU A 1 225 ? -16.108 1.604 15.800 1.00 92.69 225 LEU A O 1
ATOM 1767 N N . GLU A 1 226 ? -15.561 1.541 17.981 1.00 90.81 226 GLU A N 1
ATOM 1768 C CA . GLU A 1 226 ? -16.909 1.232 18.479 1.00 90.81 226 GLU A CA 1
ATOM 1769 C C . GLU A 1 226 ? -17.915 2.289 18.008 1.00 90.81 226 GLU A C 1
ATOM 1771 O O . GLU A 1 226 ? -18.962 1.958 17.448 1.00 90.81 226 GLU A O 1
ATOM 1776 N N . PHE A 1 227 ? -17.551 3.568 18.131 1.00 89.69 227 PHE A N 1
ATOM 1777 C CA . PHE A 1 227 ? -18.374 4.678 17.668 1.00 89.69 227 PHE A CA 1
ATOM 1778 C C . PHE A 1 227 ? -18.601 4.642 16.149 1.00 89.69 227 PHE A C 1
ATOM 1780 O O . PHE A 1 227 ? -19.727 4.821 15.684 1.00 89.69 227 PHE A O 1
ATOM 1787 N N . GLY A 1 228 ? -17.544 4.390 15.370 1.00 88.38 228 GLY A N 1
ATOM 1788 C CA . GLY A 1 228 ? -17.617 4.309 13.911 1.00 88.38 228 GLY A CA 1
ATOM 1789 C C . GLY A 1 228 ? -18.491 3.157 13.419 1.00 88.38 228 GLY A C 1
ATOM 1790 O O . GLY A 1 228 ? -19.302 3.353 12.516 1.00 88.38 228 GLY A O 1
ATOM 1791 N N . LEU A 1 229 ? -18.382 1.978 14.037 1.00 89.06 229 LEU A N 1
ATOM 1792 C CA . LEU A 1 229 ? -19.198 0.810 13.691 1.00 89.06 229 LEU A CA 1
ATOM 1793 C C . LEU A 1 229 ? -20.681 1.046 13.995 1.00 89.06 229 LEU A C 1
ATOM 1795 O O . LEU A 1 229 ? -21.529 0.810 13.138 1.00 89.06 229 LEU A O 1
ATOM 1799 N N . VAL A 1 230 ? -21.012 1.562 15.183 1.00 88.62 230 VAL A N 1
ATOM 1800 C CA . VAL A 1 230 ? -22.408 1.858 15.556 1.00 88.62 230 VAL A CA 1
ATOM 1801 C C . VAL A 1 230 ? -23.013 2.925 14.640 1.00 88.62 230 VAL A C 1
ATOM 1803 O O . VAL A 1 230 ? -24.162 2.788 14.211 1.00 88.62 230 VAL A O 1
ATOM 1806 N N . TRP A 1 231 ? -22.230 3.948 14.278 1.00 86.38 231 TRP A N 1
ATOM 1807 C CA . TRP A 1 231 ? -22.644 4.967 13.313 1.00 86.38 231 TRP A CA 1
ATOM 1808 C C . TRP A 1 231 ? -22.947 4.368 11.934 1.00 86.38 231 TRP A C 1
ATOM 1810 O O . TRP A 1 231 ? -24.012 4.631 11.379 1.00 86.38 231 TRP A O 1
ATOM 1820 N N . MET A 1 232 ? -22.056 3.527 11.394 1.00 84.31 232 MET A N 1
ATOM 1821 C CA . MET A 1 232 ? -22.259 2.878 10.089 1.00 84.31 232 MET A CA 1
ATOM 1822 C C . MET A 1 232 ? -23.465 1.928 10.070 1.00 84.31 232 MET A C 1
ATOM 1824 O O . MET A 1 232 ? -24.098 1.770 9.031 1.00 84.31 232 MET A O 1
ATOM 1828 N N . ARG A 1 233 ? -23.829 1.340 11.217 1.00 84.38 233 ARG A N 1
ATOM 1829 C CA . ARG A 1 233 ? -25.022 0.489 11.367 1.00 84.38 233 ARG A CA 1
ATOM 1830 C C . ARG A 1 233 ? -26.338 1.267 11.461 1.00 84.38 233 ARG A C 1
ATOM 1832 O O . ARG A 1 233 ? -27.394 0.642 11.467 1.00 84.38 233 ARG A O 1
ATOM 1839 N N . GLY A 1 234 ? -26.296 2.594 11.601 1.00 82.50 234 GLY A N 1
ATOM 1840 C CA . GLY A 1 234 ? -27.494 3.427 11.760 1.00 82.50 234 GLY A CA 1
ATOM 1841 C C . GLY A 1 234 ? -28.227 3.244 13.098 1.00 82.50 234 GLY A C 1
ATOM 1842 O O . GLY A 1 234 ? -29.396 3.604 13.210 1.00 82.50 234 GLY A O 1
ATOM 1843 N N . ARG A 1 235 ? -27.573 2.686 14.129 1.00 85.12 235 ARG A N 1
ATOM 1844 C CA . ARG A 1 235 ? -28.189 2.464 15.451 1.00 85.12 235 ARG A CA 1
ATOM 1845 C C . ARG A 1 235 ? -28.029 3.690 16.345 1.00 85.12 235 ARG A C 1
ATOM 1847 O O . ARG A 1 235 ? -27.115 3.775 17.164 1.00 85.12 235 ARG A O 1
ATOM 1854 N N . HIS A 1 236 ? -28.918 4.661 16.171 1.00 84.25 236 HIS A N 1
ATOM 1855 C CA . HIS A 1 236 ? -28.833 5.949 16.865 1.00 84.25 236 HIS A CA 1
ATOM 1856 C C . HIS A 1 236 ? -29.015 5.858 18.390 1.00 84.25 236 HIS A C 1
ATOM 1858 O O . HIS A 1 236 ? -28.401 6.650 19.106 1.00 84.25 236 HIS A O 1
ATOM 1864 N N . ASP A 1 237 ? -29.762 4.870 18.889 1.00 85.75 237 ASP A N 1
ATOM 1865 C CA . ASP A 1 237 ? -29.980 4.672 20.329 1.00 85.75 237 ASP A CA 1
ATOM 1866 C C . ASP A 1 237 ? -28.704 4.196 21.040 1.00 85.75 237 ASP A C 1
ATOM 1868 O O . ASP A 1 237 ? -28.266 4.793 22.025 1.00 85.75 237 ASP A O 1
ATOM 1872 N N . GLU A 1 238 ? -28.030 3.184 20.484 1.00 84.94 238 GLU A N 1
ATOM 1873 C CA . GLU A 1 238 ? -26.720 2.722 20.968 1.00 84.94 238 GLU A CA 1
ATOM 1874 C C . GLU A 1 238 ? -25.691 3.861 20.902 1.00 84.94 238 GLU A C 1
ATOM 1876 O O . GLU A 1 238 ? -24.919 4.078 21.838 1.00 84.94 238 GLU A O 1
ATOM 1881 N N . LEU A 1 239 ? -25.732 4.668 19.840 1.00 86.12 239 LEU A N 1
ATOM 1882 C CA . LEU A 1 239 ? -24.846 5.817 19.688 1.00 86.12 239 LEU A CA 1
ATOM 1883 C C . LEU A 1 239 ? -25.079 6.890 20.766 1.00 86.12 239 LEU A C 1
ATOM 1885 O O . LEU A 1 239 ? -24.123 7.506 21.241 1.00 86.12 239 LEU A O 1
ATOM 1889 N N . ALA A 1 240 ? -26.332 7.112 21.171 1.00 83.50 240 ALA A N 1
ATOM 1890 C CA . ALA A 1 240 ? -26.673 8.024 22.258 1.00 83.50 240 ALA A CA 1
ATOM 1891 C C . ALA A 1 240 ? -26.153 7.510 23.611 1.00 83.50 240 ALA A C 1
ATOM 1893 O O . ALA A 1 240 ? -25.575 8.288 24.374 1.00 83.50 240 ALA A O 1
ATOM 1894 N N . THR A 1 241 ? -26.266 6.204 23.878 1.00 87.19 241 THR A N 1
ATOM 1895 C CA . THR A 1 241 ? -25.708 5.601 25.103 1.00 87.19 241 THR A CA 1
ATOM 1896 C C . THR A 1 241 ? -24.182 5.701 25.151 1.00 87.19 241 THR A C 1
ATOM 1898 O O . THR A 1 241 ? -23.622 6.093 26.176 1.00 87.19 241 THR A O 1
ATOM 1901 N N . LEU A 1 242 ? -23.502 5.467 24.023 1.00 85.44 242 LEU A N 1
ATOM 1902 C CA . LEU A 1 242 ? -22.052 5.631 23.918 1.00 85.44 242 LEU A CA 1
ATOM 1903 C C . LEU A 1 242 ? -21.625 7.079 24.171 1.00 85.44 242 LEU A C 1
ATOM 1905 O O . LEU A 1 242 ? -20.695 7.307 24.943 1.00 85.44 242 LEU A O 1
ATOM 1909 N N . ARG A 1 243 ? -22.334 8.067 23.607 1.00 86.44 243 ARG A N 1
ATOM 1910 C CA . ARG A 1 243 ? -22.091 9.491 23.906 1.00 86.44 243 ARG A CA 1
ATOM 1911 C C . ARG A 1 243 ? -22.258 9.813 25.391 1.00 86.44 243 ARG A C 1
ATOM 1913 O O . ARG A 1 243 ? -21.460 10.580 25.915 1.00 86.44 243 ARG A O 1
ATOM 1920 N N . GLY A 1 244 ? -23.252 9.222 26.057 1.00 80.44 244 GLY A N 1
ATOM 1921 C CA . GLY A 1 244 ? -23.488 9.400 27.494 1.00 80.44 244 GLY A CA 1
ATOM 1922 C C . GLY A 1 244 ? -22.416 8.766 28.387 1.00 80.44 244 GLY A C 1
ATOM 1923 O O . GLY A 1 244 ? -22.153 9.265 29.476 1.00 80.44 244 GLY A O 1
ATOM 1924 N N . SER A 1 245 ? -21.771 7.692 27.922 1.00 82.69 245 SER A N 1
ATOM 1925 C CA . SER A 1 245 ? -20.710 6.985 28.659 1.00 82.69 245 SER A CA 1
ATOM 1926 C C . SER A 1 245 ? -19.333 7.664 28.601 1.00 82.69 245 SER A C 1
ATOM 1928 O O . SER A 1 245 ? -18.450 7.355 29.402 1.00 82.69 245 SER A O 1
ATOM 1930 N N . LEU A 1 246 ? -19.134 8.583 27.653 1.00 85.12 246 LEU A N 1
ATOM 1931 C CA . LEU A 1 246 ? -17.859 9.253 27.404 1.00 85.12 246 LEU A CA 1
ATOM 1932 C C . LEU A 1 246 ? -17.809 10.615 28.105 1.00 85.12 246 LEU A C 1
ATOM 1934 O O . LEU A 1 246 ? -18.749 11.405 28.034 1.00 85.12 246 LEU A O 1
ATOM 1938 N N . SER A 1 247 ? -16.677 10.922 28.742 1.00 80.38 247 SER A N 1
ATOM 1939 C CA . SER A 1 247 ? -16.501 12.133 29.560 1.00 80.38 247 SER A CA 1
ATOM 1940 C C . SER A 1 247 ? -16.641 13.450 28.786 1.00 80.38 247 SER A C 1
ATOM 1942 O O . SER A 1 247 ? -16.930 14.483 29.381 1.00 80.38 247 SER A O 1
ATOM 1944 N N . ASP A 1 248 ? -16.454 13.430 27.467 1.00 83.31 248 ASP A N 1
ATOM 1945 C CA . ASP A 1 248 ? -16.555 14.584 26.570 1.00 83.31 248 ASP A CA 1
ATOM 1946 C C . ASP A 1 248 ? -17.852 14.598 25.737 1.00 83.31 248 ASP A C 1
ATOM 1948 O O . ASP A 1 248 ? -17.956 15.328 24.742 1.00 83.31 248 ASP A O 1
ATOM 1952 N N . GLY A 1 249 ? -18.828 13.759 26.095 1.00 79.56 249 GLY A N 1
ATOM 1953 C CA . GLY A 1 249 ? -20.059 13.579 25.327 1.00 79.56 249 GLY A CA 1
ATOM 1954 C C . GLY A 1 249 ? -19.843 12.889 23.974 1.00 79.56 249 GLY A C 1
ATOM 1955 O O . GLY A 1 249 ? -20.661 13.040 23.065 1.00 79.56 249 GLY A O 1
ATOM 1956 N N . GLY A 1 250 ? -18.716 12.190 23.792 1.00 81.44 250 GLY A N 1
ATOM 1957 C CA . GLY A 1 250 ? -18.380 11.448 22.577 1.00 81.44 250 GLY A CA 1
ATOM 1958 C C . GLY A 1 250 ? -17.901 12.307 21.408 1.00 81.44 250 GLY A C 1
ATOM 1959 O O . GLY A 1 250 ? -17.850 11.824 20.276 1.00 81.44 250 GLY A O 1
ATOM 1960 N N . ARG A 1 251 ? -17.541 13.574 21.646 1.00 85.19 251 ARG A N 1
ATOM 1961 C CA . ARG A 1 251 ? -17.058 14.487 20.595 1.00 85.19 251 ARG A CA 1
ATOM 1962 C C . ARG A 1 251 ? -15.737 14.015 19.991 1.00 85.19 251 ARG A C 1
ATOM 1964 O O . ARG A 1 251 ? -15.610 13.973 18.769 1.00 85.19 251 ARG A O 1
ATOM 1971 N N . SER A 1 252 ? -14.772 13.634 20.825 1.00 85.88 252 SER A N 1
ATOM 1972 C CA . SER A 1 252 ? -13.485 13.103 20.366 1.00 85.88 252 SER A CA 1
ATOM 1973 C C . SER A 1 252 ? -13.658 11.772 19.641 1.00 85.88 252 SER A C 1
ATOM 1975 O O . SER A 1 252 ? -13.103 11.604 18.559 1.00 85.88 252 SER A O 1
ATOM 1977 N N . ALA A 1 253 ? -14.478 10.862 20.174 1.00 85.44 253 ALA A N 1
ATOM 1978 C CA . ALA A 1 253 ? -14.772 9.577 19.546 1.00 85.44 253 ALA A CA 1
ATOM 1979 C C . ALA A 1 253 ? -15.417 9.748 18.161 1.00 85.44 253 ALA A C 1
ATOM 1981 O O . ALA A 1 253 ? -14.999 9.082 17.219 1.00 85.44 253 ALA A O 1
ATOM 1982 N N . LEU A 1 254 ? -16.349 10.696 18.001 1.00 86.69 254 LEU A N 1
ATOM 1983 C CA . LEU A 1 254 ? -16.950 11.028 16.707 1.00 86.69 254 LEU A CA 1
ATOM 1984 C C . LEU A 1 254 ? -15.901 11.505 15.694 1.00 86.69 254 LEU A C 1
ATOM 1986 O O . LEU A 1 254 ? -15.829 10.961 14.595 1.00 86.69 254 LEU A O 1
ATOM 1990 N N . VAL A 1 255 ? -15.070 12.488 16.050 1.00 87.81 255 VAL A N 1
ATOM 1991 C CA . VAL A 1 255 ? -14.035 13.017 15.140 1.00 87.81 255 VAL A CA 1
ATOM 1992 C C . VAL A 1 255 ? -13.040 11.922 14.757 1.00 87.81 255 VAL A C 1
ATOM 1994 O O . VAL A 1 255 ? -12.697 11.754 13.589 1.00 87.81 255 VAL A O 1
ATOM 1997 N N . ASN A 1 256 ? -12.627 11.131 15.739 1.00 90.62 256 ASN A N 1
ATOM 1998 C CA . ASN A 1 256 ? -11.660 10.061 15.566 1.00 90.62 256 ASN A CA 1
ATOM 1999 C C . ASN A 1 256 ? -12.230 8.856 14.802 1.00 90.62 256 ASN A C 1
ATOM 2001 O O . ASN A 1 256 ? -11.485 8.162 14.112 1.00 90.62 256 ASN A O 1
ATOM 2005 N N . SER A 1 257 ? -13.545 8.623 14.856 1.00 90.00 257 SER A N 1
ATOM 2006 C CA . SER A 1 257 ? -14.207 7.548 14.103 1.00 90.00 257 SER A CA 1
ATOM 2007 C C . SER A 1 257 ? -14.077 7.720 12.585 1.00 90.00 257 SER A C 1
ATOM 2009 O O . SER A 1 257 ? -14.113 6.738 11.841 1.00 90.00 257 SER A O 1
ATOM 2011 N N . ILE A 1 258 ? -13.836 8.948 12.107 1.00 89.38 258 ILE A N 1
ATOM 2012 C CA . ILE A 1 258 ? -13.572 9.238 10.690 1.00 89.38 258 ILE A CA 1
ATOM 2013 C C . ILE A 1 258 ? -12.335 8.474 10.196 1.00 89.38 258 ILE A C 1
ATOM 2015 O O . ILE A 1 258 ? -12.302 8.025 9.052 1.00 89.38 258 ILE A O 1
ATOM 2019 N N . VAL A 1 259 ? -11.325 8.290 11.052 1.00 89.62 259 VAL A N 1
ATOM 2020 C CA . VAL A 1 259 ? -10.120 7.523 10.711 1.00 89.62 259 VAL A CA 1
ATOM 2021 C C . VAL A 1 259 ? -10.490 6.072 10.412 1.00 89.62 259 VAL A C 1
ATOM 2023 O O . VAL A 1 259 ? -10.213 5.572 9.323 1.00 89.62 259 VAL A O 1
ATOM 2026 N N . TRP A 1 260 ? -11.191 5.423 11.342 1.00 90.75 260 TRP A N 1
ATOM 2027 C CA . TRP A 1 260 ? -11.619 4.035 11.192 1.00 90.75 260 TRP A CA 1
ATOM 2028 C C . TRP A 1 260 ? -12.561 3.833 10.010 1.00 90.75 260 TRP A C 1
ATOM 2030 O O . TRP A 1 260 ? -12.331 2.945 9.198 1.00 90.75 260 TRP A O 1
ATOM 2040 N N . THR A 1 261 ? -13.580 4.678 9.856 1.00 87.62 261 THR A N 1
ATOM 2041 C CA . THR A 1 261 ? -14.541 4.570 8.743 1.00 87.62 261 THR A CA 1
ATOM 2042 C C . THR A 1 261 ? -13.866 4.723 7.376 1.00 87.62 261 THR A C 1
ATOM 2044 O O . THR A 1 261 ? -14.174 3.974 6.448 1.00 87.62 261 THR A O 1
ATOM 2047 N N . ARG A 1 262 ? -12.878 5.620 7.240 1.00 87.31 262 ARG A N 1
ATOM 2048 C CA . ARG A 1 262 ? -12.065 5.740 6.015 1.00 87.31 262 ARG A CA 1
ATOM 2049 C C . ARG A 1 262 ? -11.227 4.494 5.742 1.00 87.31 262 ARG A C 1
ATOM 2051 O O . ARG A 1 262 ? -11.160 4.055 4.600 1.00 87.31 262 ARG A O 1
ATOM 2058 N N . LYS A 1 263 ? -10.588 3.915 6.760 1.00 86.44 263 LYS A N 1
ATOM 2059 C CA . LYS A 1 263 ? -9.775 2.699 6.587 1.00 86.44 263 LYS A CA 1
ATOM 2060 C C . LYS A 1 263 ? -10.646 1.490 6.260 1.00 86.44 263 LYS A C 1
ATOM 2062 O O . LYS A 1 263 ? -10.332 0.765 5.327 1.00 86.44 263 LYS A O 1
ATOM 2067 N N . LEU A 1 264 ? -11.765 1.321 6.959 1.00 85.50 264 LEU A N 1
ATOM 2068 C CA . LEU A 1 264 ? -12.706 0.226 6.734 1.00 85.50 264 LEU A CA 1
ATOM 2069 C C . LEU A 1 264 ? -13.336 0.293 5.341 1.00 85.50 264 LEU A C 1
ATOM 2071 O O . LEU A 1 264 ? -13.388 -0.723 4.655 1.00 85.50 264 LEU A O 1
ATOM 2075 N N . SER A 1 265 ? -13.738 1.483 4.885 1.00 81.94 265 SER A N 1
ATOM 2076 C CA . SER A 1 265 ? -14.227 1.669 3.512 1.00 81.94 265 SER A CA 1
ATOM 2077 C C . SER A 1 265 ? -13.130 1.443 2.469 1.00 81.94 265 SER A C 1
ATOM 2079 O O . SER A 1 265 ? -13.385 0.796 1.459 1.00 81.94 265 SER A O 1
ATOM 2081 N N . ALA A 1 266 ? -11.896 1.896 2.711 1.00 78.44 266 ALA A N 1
ATOM 2082 C CA . ALA A 1 266 ? -10.769 1.631 1.817 1.00 78.44 266 ALA A CA 1
ATOM 2083 C C . ALA A 1 266 ? -10.437 0.133 1.724 1.00 78.44 266 ALA A C 1
ATOM 2085 O O . ALA A 1 266 ? -10.219 -0.369 0.626 1.00 78.44 266 ALA A O 1
ATOM 2086 N N . VAL A 1 267 ? -10.450 -0.592 2.847 1.00 76.12 267 VAL A N 1
ATOM 2087 C CA . VAL A 1 267 ? -10.253 -2.049 2.879 1.00 76.12 267 VAL A CA 1
ATOM 2088 C C . VAL A 1 267 ? -11.404 -2.762 2.178 1.00 76.12 267 VAL A C 1
ATOM 2090 O O . VAL A 1 267 ? -11.145 -3.661 1.392 1.00 76.12 267 VAL A O 1
ATOM 2093 N N . GLN A 1 268 ? -12.655 -2.344 2.375 1.00 73.31 268 GLN A N 1
ATOM 2094 C CA . GLN A 1 268 ? -13.797 -2.892 1.632 1.00 73.31 268 GLN A CA 1
ATOM 2095 C C . GLN A 1 268 ? -13.718 -2.617 0.126 1.00 73.31 268 GLN A C 1
ATOM 2097 O O . GLN A 1 268 ? -14.105 -3.467 -0.670 1.00 73.31 268 GLN A O 1
ATOM 2102 N N . LEU A 1 269 ? -13.224 -1.446 -0.282 1.00 67.88 269 LEU A N 1
ATOM 2103 C CA . LEU A 1 269 ? -13.032 -1.105 -1.692 1.00 67.88 269 LEU A CA 1
ATOM 2104 C C . LEU A 1 269 ? -11.891 -1.919 -2.314 1.00 67.88 269 LEU A C 1
ATOM 2106 O O . LEU A 1 269 ? -12.072 -2.487 -3.388 1.00 67.88 269 LEU A O 1
ATOM 2110 N N . ALA A 1 270 ? -10.751 -2.016 -1.626 1.00 64.62 270 ALA A N 1
ATOM 2111 C CA . ALA A 1 270 ? -9.588 -2.786 -2.067 1.00 64.62 270 ALA A CA 1
ATOM 2112 C C . ALA A 1 270 ? -9.871 -4.296 -2.082 1.00 64.62 270 ALA A C 1
ATOM 2114 O O . ALA A 1 270 ? -9.482 -5.005 -3.006 1.00 64.62 270 ALA A O 1
ATOM 2115 N N . LYS A 1 271 ? -10.609 -4.782 -1.082 1.00 63.12 271 LYS A N 1
ATOM 2116 C CA . LYS A 1 271 ? -11.103 -6.156 -0.985 1.00 63.12 271 LYS A CA 1
ATOM 2117 C C . LYS A 1 271 ? -12.518 -6.289 -1.537 1.00 63.12 271 LYS A C 1
ATOM 2119 O O . LYS A 1 271 ? -13.231 -7.177 -1.073 1.00 63.12 271 LYS A O 1
ATOM 2124 N N . ARG A 1 272 ? -12.941 -5.446 -2.500 1.00 63.22 272 ARG A N 1
ATOM 2125 C CA . ARG A 1 272 ? -14.208 -5.647 -3.229 1.00 63.22 272 ARG A CA 1
ATOM 2126 C C . ARG A 1 272 ? -14.264 -7.118 -3.585 1.00 63.22 272 ARG A C 1
ATOM 2128 O O . ARG A 1 272 ? -13.407 -7.578 -4.344 1.00 63.22 272 ARG A O 1
ATOM 2135 N N . SER A 1 273 ? -15.181 -7.834 -2.937 1.00 63.38 273 SER A N 1
ATOM 2136 C CA . SER A 1 273 ? -15.177 -9.286 -2.940 1.00 63.38 273 SER A CA 1
ATOM 2137 C C . SER A 1 273 ? -15.134 -9.732 -4.388 1.00 63.38 273 SER A C 1
ATOM 2139 O O . SER A 1 273 ? -15.960 -9.314 -5.197 1.00 63.38 273 SER A O 1
ATOM 2141 N N . VAL A 1 274 ? -14.097 -10.495 -4.732 1.00 71.69 274 VAL A N 1
ATOM 2142 C CA . VAL A 1 274 ? -13.952 -10.981 -6.099 1.00 71.69 274 VAL A CA 1
ATOM 2143 C C . VAL A 1 274 ? -15.131 -11.899 -6.339 1.00 71.69 274 VAL A C 1
ATOM 2145 O O . VAL A 1 274 ? -15.206 -12.976 -5.732 1.00 71.69 274 VAL A O 1
ATOM 2148 N N . SER A 1 275 ? -16.069 -11.435 -7.159 1.00 77.38 275 SER A N 1
ATOM 2149 C CA . SER A 1 275 ? -17.292 -12.175 -7.433 1.00 77.38 275 SER A CA 1
ATOM 2150 C C . SER A 1 275 ? -16.950 -13.496 -8.125 1.00 77.38 275 SER A C 1
ATOM 2152 O O . SER A 1 275 ? -15.883 -13.639 -8.727 1.00 77.38 275 SER A O 1
ATOM 2154 N N . ALA A 1 276 ? -17.844 -14.484 -8.048 1.00 77.75 276 ALA A N 1
ATOM 2155 C CA . ALA A 1 276 ? -17.640 -15.747 -8.761 1.00 77.75 276 ALA A CA 1
ATOM 2156 C C . ALA A 1 276 ? -17.399 -15.504 -10.265 1.00 77.75 276 ALA A C 1
ATOM 2158 O O . ALA A 1 276 ? -16.445 -16.043 -10.822 1.00 77.75 276 ALA A O 1
ATOM 2159 N N . GLY A 1 277 ? -18.163 -14.582 -10.865 1.00 83.31 277 GLY A N 1
ATOM 2160 C CA . GLY A 1 277 ? -17.994 -14.175 -12.261 1.00 83.31 277 GLY A CA 1
ATOM 2161 C C . GLY A 1 277 ? -16.638 -13.529 -12.552 1.00 83.31 277 GLY A C 1
ATOM 2162 O O . GLY A 1 277 ? -16.049 -13.792 -13.590 1.00 83.31 277 GLY A O 1
ATOM 2163 N N . GLU A 1 278 ? -16.074 -12.753 -11.625 1.00 86.19 278 GLU A N 1
ATOM 2164 C CA . GLU A 1 278 ? -14.725 -12.193 -11.786 1.00 86.19 278 GLU A CA 1
ATOM 2165 C C . GLU A 1 278 ? -13.636 -13.269 -11.724 1.00 86.19 278 GLU A C 1
ATOM 2167 O O . GLU A 1 278 ? -12.636 -13.183 -12.430 1.00 86.19 278 GLU A O 1
ATOM 2172 N N . ARG A 1 279 ? -13.817 -14.323 -10.923 1.00 85.88 279 ARG A N 1
ATOM 2173 C CA . ARG A 1 279 ? -12.874 -15.455 -10.911 1.00 85.88 279 ARG A CA 1
ATOM 2174 C C . ARG A 1 279 ? -12.941 -16.241 -12.216 1.00 85.88 279 ARG A C 1
ATOM 2176 O O . ARG A 1 279 ? -11.901 -16.613 -12.755 1.00 85.88 279 ARG A O 1
ATOM 2183 N N . GLU A 1 280 ? -14.147 -16.469 -12.725 1.00 86.44 280 GLU A N 1
ATOM 2184 C CA . GLU A 1 280 ? -14.374 -17.127 -14.014 1.00 86.44 280 GLU A CA 1
ATOM 2185 C C . GLU A 1 280 ? -13.812 -16.299 -15.172 1.00 86.44 280 GLU A C 1
ATOM 2187 O O . GLU A 1 280 ? -13.121 -16.841 -16.031 1.00 86.44 280 GLU A O 1
ATOM 2192 N N . ALA A 1 281 ? -14.016 -14.981 -15.152 1.00 88.75 281 ALA A N 1
ATOM 2193 C CA . ALA A 1 281 ? -13.477 -14.055 -16.140 1.00 88.75 281 ALA A CA 1
ATOM 2194 C C . ALA A 1 281 ? -11.940 -14.008 -16.109 1.00 88.75 281 ALA A C 1
ATOM 2196 O O . ALA A 1 281 ? -11.301 -14.035 -17.160 1.00 88.75 281 ALA A O 1
ATOM 2197 N N . LEU A 1 282 ? -11.326 -14.029 -14.917 1.00 89.94 282 LEU A N 1
ATOM 2198 C CA . LEU A 1 282 ? -9.873 -14.163 -14.787 1.00 89.94 282 LEU A CA 1
ATOM 2199 C C . LEU A 1 282 ? -9.395 -15.498 -15.368 1.00 89.94 282 LEU A C 1
ATOM 2201 O O . LEU A 1 282 ? -8.415 -15.519 -16.103 1.00 89.94 282 LEU A O 1
ATOM 2205 N N . HIS A 1 283 ? -10.077 -16.604 -15.066 1.00 89.19 283 HIS A N 1
ATOM 2206 C CA . HIS A 1 283 ? -9.717 -17.922 -15.588 1.00 89.19 283 HIS A CA 1
ATOM 2207 C C . HIS A 1 283 ? -9.826 -17.982 -17.118 1.00 89.19 283 HIS A C 1
ATOM 2209 O O . HIS A 1 283 ? -8.897 -18.438 -17.782 1.00 89.19 283 HIS A O 1
ATOM 2215 N N . ALA A 1 284 ? -10.917 -17.463 -17.685 1.00 88.75 284 ALA A N 1
ATOM 2216 C CA . ALA A 1 284 ? -11.104 -17.350 -19.128 1.00 88.75 284 ALA A CA 1
ATOM 2217 C C . ALA A 1 284 ? -10.015 -16.476 -19.770 1.00 88.75 284 ALA A C 1
ATOM 2219 O O . ALA A 1 284 ? -9.434 -16.855 -20.786 1.00 88.75 284 ALA A O 1
ATOM 2220 N N . GLY A 1 285 ? -9.674 -15.350 -19.138 1.00 90.12 285 GLY A N 1
ATOM 2221 C CA . GLY A 1 285 ? -8.591 -14.478 -19.578 1.00 90.12 285 GLY A CA 1
ATOM 2222 C C . GLY A 1 285 ? -7.221 -15.150 -19.541 1.00 90.12 285 GLY A C 1
ATOM 2223 O O . GLY A 1 285 ? -6.466 -15.034 -20.503 1.00 90.12 285 GLY A O 1
ATOM 2224 N N . LEU A 1 286 ? -6.913 -15.896 -18.477 1.00 91.19 286 LEU A N 1
ATOM 2225 C CA . LEU A 1 286 ? -5.663 -16.650 -18.358 1.00 91.19 286 LEU A CA 1
ATOM 2226 C C . LEU A 1 286 ? -5.557 -17.751 -19.423 1.00 91.19 286 LEU A C 1
ATOM 2228 O O . LEU A 1 286 ? -4.474 -17.968 -19.962 1.00 91.19 286 LEU A O 1
ATOM 2232 N N . LEU A 1 287 ? -6.668 -18.413 -19.763 1.00 89.81 287 LEU A N 1
ATOM 2233 C CA . LEU A 1 287 ? -6.706 -19.401 -20.845 1.00 89.81 287 LEU A CA 1
ATOM 2234 C C . LEU A 1 287 ? -6.525 -18.763 -22.231 1.00 89.81 287 LEU A C 1
ATOM 2236 O O . LEU A 1 287 ? -5.845 -19.336 -23.077 1.00 89.81 287 LEU A O 1
ATOM 2240 N N . ALA A 1 288 ? -7.110 -17.586 -22.468 1.00 90.81 288 ALA A N 1
ATOM 2241 C CA . ALA A 1 288 ? -7.068 -16.918 -23.770 1.00 90.81 288 ALA A CA 1
ATOM 2242 C C . ALA A 1 288 ? -5.761 -16.145 -24.027 1.00 90.81 288 ALA A C 1
ATOM 2244 O O . ALA A 1 288 ? -5.260 -16.123 -25.151 1.00 90.81 288 ALA A O 1
ATOM 2245 N N . TYR A 1 289 ? -5.211 -15.495 -22.999 1.00 90.81 289 TYR A N 1
ATOM 2246 C CA . TYR A 1 289 ? -4.108 -14.534 -23.124 1.00 90.81 289 TYR A CA 1
ATOM 2247 C C . TYR A 1 289 ? -2.883 -14.879 -22.262 1.00 90.81 289 TYR A C 1
ATOM 2249 O O . TYR A 1 289 ? -1.907 -14.125 -22.238 1.00 90.81 289 TYR A O 1
ATOM 2257 N N . GLY A 1 290 ? -2.889 -16.012 -21.555 1.00 87.50 290 GLY A N 1
ATOM 2258 C CA . GLY A 1 290 ? -1.788 -16.409 -20.680 1.00 87.50 290 GLY A CA 1
ATOM 2259 C C . GLY A 1 290 ? -1.614 -15.442 -19.507 1.00 87.50 290 GLY A C 1
ATOM 2260 O O . GLY A 1 290 ? -2.579 -15.035 -18.875 1.00 87.50 290 GLY A O 1
ATOM 2261 N N . LYS A 1 291 ? -0.372 -15.054 -19.196 1.00 90.31 291 LYS A N 1
ATOM 2262 C CA . LYS A 1 291 ? -0.057 -14.129 -18.085 1.00 90.31 291 LYS A CA 1
ATOM 2263 C C . LYS A 1 291 ? -0.054 -12.651 -18.492 1.00 90.31 291 LYS A C 1
ATOM 2265 O O . LYS A 1 291 ? 0.441 -11.815 -17.737 1.00 90.31 291 LYS A O 1
ATOM 2270 N N . ASP A 1 292 ? -0.579 -12.318 -19.669 1.00 91.75 292 ASP A N 1
ATOM 2271 C CA . ASP A 1 292 ? -0.729 -10.928 -20.097 1.00 91.75 292 ASP A CA 1
ATOM 2272 C C . ASP A 1 292 ? -1.936 -10.285 -19.393 1.00 91.75 292 ASP A C 1
ATOM 2274 O O . ASP A 1 292 ? -3.046 -10.192 -19.923 1.00 91.75 292 ASP A O 1
ATOM 2278 N N . LEU A 1 293 ? -1.711 -9.854 -18.149 1.00 91.50 293 LEU A N 1
ATOM 2279 C CA . LEU A 1 293 ? -2.745 -9.257 -17.303 1.00 91.50 293 LEU A CA 1
ATOM 2280 C C . LEU A 1 293 ? -3.291 -7.940 -17.874 1.00 91.50 293 LEU A C 1
ATOM 2282 O O . LEU A 1 293 ? -4.411 -7.563 -17.540 1.00 91.50 293 LEU A O 1
ATOM 2286 N N . GLN A 1 294 ? -2.544 -7.256 -18.746 1.00 93.19 294 GLN A N 1
ATOM 2287 C CA . GLN A 1 294 ? -3.006 -6.029 -19.390 1.00 93.19 294 GLN A CA 1
ATOM 2288 C C . GLN A 1 294 ? -4.073 -6.334 -20.446 1.00 93.19 294 GLN A C 1
ATOM 2290 O O . GLN A 1 294 ? -5.110 -5.671 -20.479 1.00 93.19 294 GLN A O 1
ATOM 2295 N N . ARG A 1 295 ? -3.874 -7.378 -21.260 1.00 92.94 295 ARG A N 1
ATOM 2296 C CA . ARG A 1 295 ? -4.907 -7.849 -22.200 1.00 92.94 295 ARG A CA 1
ATOM 2297 C C . ARG A 1 295 ? -6.127 -8.410 -21.482 1.00 92.94 295 ARG A C 1
ATOM 2299 O O . ARG A 1 295 ? -7.254 -8.127 -21.879 1.00 92.94 295 ARG A O 1
ATOM 2306 N N . ILE A 1 296 ? -5.914 -9.148 -20.393 1.00 92.44 296 ILE A N 1
ATOM 2307 C CA . ILE A 1 296 ? -7.007 -9.678 -19.566 1.00 92.44 296 ILE A CA 1
ATOM 2308 C C . ILE A 1 296 ? -7.824 -8.539 -18.954 1.00 92.44 296 ILE A C 1
ATOM 2310 O O . ILE A 1 296 ? -9.051 -8.592 -18.979 1.00 92.44 296 ILE A O 1
ATOM 2314 N N . GLN A 1 297 ? -7.167 -7.487 -18.457 1.00 94.31 297 GLN A N 1
ATOM 2315 C CA . GLN A 1 297 ? -7.855 -6.302 -17.953 1.00 94.31 297 GLN A CA 1
ATOM 2316 C C . GLN A 1 297 ? -8.731 -5.669 -19.042 1.00 94.31 297 GLN A C 1
ATOM 2318 O O . GLN A 1 297 ? -9.907 -5.420 -18.808 1.00 94.31 297 GLN A O 1
ATOM 2323 N N . GLN A 1 298 ? -8.187 -5.456 -20.241 1.00 92.94 298 GLN A N 1
ATOM 2324 C CA . GLN A 1 298 ? -8.926 -4.830 -21.341 1.00 92.94 298 GLN A CA 1
ATOM 2325 C C . GLN A 1 298 ? -10.133 -5.654 -21.806 1.00 92.94 298 GLN A C 1
ATOM 2327 O O . GLN A 1 298 ? -11.161 -5.076 -22.147 1.00 92.94 298 GLN A O 1
ATOM 2332 N N . ALA A 1 299 ? -10.018 -6.984 -21.819 1.00 91.69 299 ALA A N 1
ATOM 2333 C CA . ALA A 1 299 ? -11.069 -7.868 -22.315 1.00 91.69 299 ALA A CA 1
ATOM 2334 C C . ALA A 1 299 ? -12.145 -8.206 -21.267 1.00 91.69 299 ALA A C 1
ATOM 2336 O O . ALA A 1 299 ? -13.309 -8.363 -21.624 1.00 91.69 299 ALA A O 1
ATOM 2337 N N . PHE A 1 300 ? -11.767 -8.331 -19.990 1.00 87.56 300 PHE A N 1
ATOM 2338 C CA . PHE A 1 300 ? -12.629 -8.902 -18.945 1.00 87.56 300 PHE A CA 1
ATOM 2339 C C . PHE A 1 300 ? -12.823 -8.008 -17.712 1.00 87.56 300 PHE A C 1
ATOM 2341 O O . PHE A 1 300 ? -13.761 -8.226 -16.950 1.00 87.56 300 PHE A O 1
ATOM 2348 N N . PHE A 1 301 ? -11.959 -7.010 -17.495 1.00 88.50 301 PHE A N 1
ATOM 2349 C CA . PHE A 1 301 ? -11.985 -6.139 -16.313 1.00 88.50 301 PHE A CA 1
ATOM 2350 C C . PHE A 1 301 ? -11.800 -4.662 -16.682 1.00 88.50 301 PHE A C 1
ATOM 2352 O O . PHE A 1 301 ? -10.991 -3.965 -16.063 1.00 88.50 301 PHE A O 1
ATOM 2359 N N . SER A 1 302 ? -12.546 -4.173 -17.679 1.00 86.00 302 SER A N 1
ATOM 2360 C CA . SER A 1 302 ? -12.461 -2.780 -18.156 1.00 86.00 302 SER A CA 1
ATOM 2361 C C . SER A 1 302 ? -12.620 -1.753 -17.033 1.00 86.00 302 SER A C 1
ATOM 2363 O O . SER A 1 302 ? -12.012 -0.685 -17.067 1.00 86.00 302 SER A O 1
ATOM 2365 N N . ASP A 1 303 ? -13.399 -2.110 -16.014 1.00 85.56 303 ASP A N 1
ATOM 2366 C CA . ASP A 1 303 ? -13.807 -1.216 -14.934 1.00 85.56 303 ASP A CA 1
ATOM 2367 C C . ASP A 1 303 ? -12.861 -1.271 -13.724 1.00 85.56 303 ASP A C 1
ATOM 2369 O O . ASP A 1 303 ? -13.051 -0.539 -12.749 1.00 85.56 303 ASP A O 1
ATOM 2373 N N . ARG A 1 304 ? -11.837 -2.138 -13.757 1.00 84.94 304 ARG A N 1
ATOM 2374 C CA . ARG A 1 304 ? -10.843 -2.267 -12.684 1.00 84.94 304 ARG A CA 1
ATOM 2375 C C . ARG A 1 304 ? -9.473 -1.754 -13.125 1.00 84.94 304 ARG A C 1
ATOM 2377 O O . ARG A 1 304 ? -9.057 -1.979 -14.265 1.00 84.94 304 ARG A O 1
ATOM 2384 N N . PRO A 1 305 ? -8.717 -1.102 -12.226 1.00 87.50 305 PRO A N 1
ATOM 2385 C CA . PRO A 1 305 ? -7.329 -0.765 -12.495 1.00 87.50 305 PRO A CA 1
ATOM 2386 C C . PRO A 1 305 ? -6.478 -2.038 -12.584 1.00 87.50 305 PRO A C 1
ATOM 2388 O O . PRO A 1 305 ? -6.738 -3.033 -11.907 1.00 87.50 305 PRO A O 1
ATOM 2391 N N . ILE A 1 306 ? -5.403 -1.989 -13.374 1.00 89.19 306 ILE A N 1
ATOM 2392 C CA . ILE A 1 306 ? -4.491 -3.130 -13.560 1.00 89.19 306 ILE A CA 1
ATOM 2393 C C . ILE A 1 306 ? -3.927 -3.669 -12.236 1.00 89.19 306 ILE A C 1
ATOM 2395 O O . ILE A 1 306 ? -3.755 -4.875 -12.088 1.00 89.19 306 ILE A O 1
ATOM 2399 N N . GLY A 1 307 ? -3.693 -2.795 -11.250 1.00 87.19 307 GLY A N 1
ATOM 2400 C CA . GLY A 1 307 ? -3.230 -3.191 -9.918 1.00 87.19 307 GLY A CA 1
ATOM 2401 C C . GLY A 1 307 ? -4.201 -4.135 -9.205 1.00 87.19 307 GLY A C 1
ATOM 2402 O O . GLY A 1 307 ? -3.761 -5.112 -8.601 1.00 87.19 307 GLY A O 1
ATOM 2403 N N . ASP A 1 308 ? -5.509 -3.911 -9.350 1.00 84.94 308 ASP A N 1
ATOM 2404 C CA . ASP A 1 308 ? -6.531 -4.788 -8.777 1.00 84.94 308 ASP A CA 1
ATOM 2405 C C . ASP A 1 308 ? -6.541 -6.137 -9.495 1.00 84.94 308 ASP A C 1
ATOM 2407 O O . ASP A 1 308 ? -6.603 -7.171 -8.844 1.00 84.94 308 ASP A O 1
ATOM 2411 N N . VAL A 1 309 ? -6.412 -6.160 -10.826 1.00 88.31 309 VAL A N 1
ATOM 2412 C CA . VAL A 1 309 ? -6.343 -7.416 -11.600 1.00 88.31 309 VAL A CA 1
ATOM 2413 C C . VAL A 1 309 ? -5.117 -8.242 -11.199 1.00 88.31 309 VAL A C 1
ATOM 2415 O O . VAL A 1 309 ? -5.221 -9.454 -11.013 1.00 88.31 309 VAL A O 1
ATOM 2418 N N . VAL A 1 310 ? -3.969 -7.590 -10.990 1.00 88.75 310 VAL A N 1
ATOM 2419 C CA . VAL A 1 310 ? -2.751 -8.226 -10.462 1.00 88.75 310 VAL A CA 1
ATOM 2420 C C . VAL A 1 310 ? -2.990 -8.780 -9.059 1.00 88.75 310 VAL A C 1
ATOM 2422 O O . VAL A 1 310 ? -2.614 -9.919 -8.781 1.00 88.75 310 VAL A O 1
ATOM 2425 N N . HIS A 1 311 ? -3.638 -8.010 -8.184 1.00 83.56 311 HIS A N 1
ATOM 2426 C CA . HIS A 1 311 ? -3.987 -8.470 -6.844 1.00 83.56 311 HIS A CA 1
ATOM 2427 C C . HIS A 1 311 ? -4.890 -9.711 -6.909 1.00 83.56 311 HIS A C 1
ATOM 2429 O O . HIS A 1 311 ? -4.545 -10.738 -6.335 1.00 83.56 311 HIS A O 1
ATOM 2435 N N . ILE A 1 312 ? -5.975 -9.675 -7.694 1.00 84.81 312 ILE A N 1
ATOM 2436 C CA . ILE A 1 312 ? -6.885 -10.814 -7.903 1.00 84.81 312 ILE A CA 1
ATOM 2437 C C . ILE A 1 312 ? -6.118 -12.037 -8.432 1.00 84.81 312 ILE A C 1
ATOM 2439 O O . ILE A 1 312 ? -6.313 -13.147 -7.932 1.00 84.81 312 ILE A O 1
ATOM 2443 N N . TYR A 1 313 ? -5.209 -11.848 -9.392 1.00 87.44 313 TYR A N 1
ATOM 2444 C CA . TYR A 1 313 ? -4.365 -12.919 -9.922 1.00 87.44 313 TYR A CA 1
ATOM 2445 C C . TYR A 1 313 ? -3.505 -13.583 -8.840 1.00 87.44 313 TYR A C 1
ATOM 2447 O O . TYR A 1 313 ? -3.442 -14.808 -8.784 1.00 87.44 313 TYR A O 1
ATOM 2455 N N . TYR A 1 314 ? -2.878 -12.824 -7.942 1.00 85.19 314 TYR A N 1
ATOM 2456 C CA . TYR A 1 314 ? -2.077 -13.425 -6.872 1.00 85.19 314 TYR A CA 1
ATOM 2457 C C . TYR A 1 314 ? -2.923 -13.999 -5.733 1.00 85.19 314 TYR A C 1
ATOM 2459 O O . TYR A 1 314 ? -2.552 -15.023 -5.165 1.00 85.19 314 TYR A O 1
ATOM 2467 N N . THR A 1 315 ? -4.071 -13.397 -5.422 1.00 79.50 315 THR A N 1
ATOM 2468 C CA . THR A 1 315 ? -4.969 -13.904 -4.377 1.00 79.50 315 THR A CA 1
ATOM 2469 C C . THR A 1 315 ? -5.670 -15.201 -4.801 1.00 79.50 315 THR A C 1
ATOM 2471 O O . THR A 1 315 ? -5.833 -16.101 -3.981 1.00 79.50 315 THR A O 1
ATOM 2474 N N . TYR A 1 316 ? -6.061 -15.327 -6.076 1.00 75.38 316 TYR A N 1
ATOM 2475 C CA . TYR A 1 316 ? -6.906 -16.430 -6.559 1.00 75.38 316 TYR A CA 1
ATOM 2476 C C . TYR A 1 316 ? -6.266 -17.275 -7.668 1.00 75.38 316 TYR A C 1
ATOM 2478 O O . TYR A 1 316 ? -6.486 -18.483 -7.719 1.00 75.38 316 TYR A O 1
ATOM 2486 N N . GLY A 1 317 ? -5.444 -16.680 -8.532 1.00 63.81 317 GLY A N 1
ATOM 2487 C CA . GLY A 1 317 ? -4.746 -17.381 -9.618 1.00 63.81 317 GLY A CA 1
ATOM 2488 C C . GLY A 1 317 ? -3.574 -18.253 -9.148 1.00 63.81 317 GLY A C 1
ATOM 2489 O O . GLY A 1 317 ? -3.226 -19.221 -9.821 1.00 63.81 317 GLY A O 1
ATOM 2490 N N . ALA A 1 318 ? -3.013 -17.995 -7.960 1.00 53.97 318 ALA A N 1
ATOM 2491 C CA . ALA A 1 318 ? -1.917 -18.790 -7.388 1.00 53.97 318 ALA A CA 1
ATOM 2492 C C . ALA A 1 318 ? -2.294 -20.257 -7.060 1.00 53.97 318 ALA A C 1
ATOM 2494 O O . ALA A 1 318 ? -1.409 -21.088 -6.852 1.00 53.97 318 ALA A O 1
ATOM 2495 N N . TRP A 1 319 ? -3.588 -20.603 -7.069 1.00 50.16 319 TRP A N 1
ATOM 2496 C CA . TRP A 1 319 ? -4.101 -21.935 -6.720 1.00 50.16 319 TRP A CA 1
ATOM 2497 C C . TRP A 1 319 ? -4.141 -22.944 -7.874 1.00 50.16 319 TRP A C 1
ATOM 2499 O O . TRP A 1 319 ? -4.428 -24.118 -7.633 1.00 50.16 319 TRP A O 1
ATOM 2509 N N . GLN A 1 320 ? -3.788 -22.562 -9.109 1.00 52.69 320 GLN A N 1
ATOM 2510 C CA . GLN A 1 320 ? -3.651 -23.552 -10.191 1.00 52.69 320 GLN A CA 1
ATOM 2511 C C . GLN A 1 320 ? -2.543 -24.595 -9.917 1.00 52.69 320 GLN A C 1
ATOM 2513 O O . GLN A 1 320 ? -2.577 -25.674 -10.495 1.00 52.69 320 GLN A O 1
ATOM 2518 N N . LYS A 1 321 ? -1.642 -24.361 -8.948 1.00 49.12 321 LYS A N 1
ATOM 2519 C CA . LYS A 1 321 ? -0.629 -25.342 -8.510 1.00 49.12 321 LYS A CA 1
ATOM 2520 C C . LYS A 1 321 ? -1.129 -26.464 -7.589 1.00 49.12 321 LYS A C 1
ATOM 2522 O O . LYS A 1 321 ? -0.353 -27.363 -7.292 1.00 49.12 321 LYS A O 1
ATOM 2527 N N . LEU A 1 322 ? -2.388 -26.456 -7.143 1.00 44.41 322 LEU A N 1
ATOM 2528 C CA . LEU A 1 322 ? -2.945 -27.546 -6.319 1.00 44.41 322 LEU A CA 1
ATOM 2529 C C . LEU A 1 322 ? -3.831 -28.529 -7.099 1.00 44.41 322 LEU A C 1
ATOM 2531 O O . LEU A 1 322 ? -4.320 -29.492 -6.519 1.00 44.41 322 LEU A O 1
ATOM 2535 N N . LYS A 1 323 ? -4.009 -28.324 -8.411 1.00 46.84 323 LYS A N 1
ATOM 2536 C CA . LYS A 1 323 ? -4.696 -29.280 -9.300 1.00 46.84 323 LYS A CA 1
ATOM 2537 C C . LYS A 1 323 ? -3.754 -30.069 -10.220 1.00 46.84 323 LYS A C 1
ATOM 2539 O O . LYS A 1 323 ? -4.221 -30.959 -10.916 1.00 46.84 323 LYS A O 1
ATOM 2544 N N . GLU A 1 324 ? -2.450 -29.793 -10.172 1.00 46.25 324 GLU A N 1
ATOM 2545 C CA . GLU A 1 324 ? -1.399 -30.548 -10.879 1.00 46.25 324 GLU A CA 1
ATOM 2546 C C . GLU A 1 324 ? -0.502 -31.348 -9.912 1.00 46.25 324 GLU A C 1
ATOM 2548 O O . GLU A 1 324 ? 0.669 -31.585 -10.194 1.00 46.25 324 GLU A O 1
ATOM 2553 N N . ALA A 1 325 ? -1.021 -31.763 -8.752 1.00 35.88 325 ALA A N 1
ATOM 2554 C CA . ALA A 1 325 ? -0.405 -32.856 -8.004 1.00 35.88 325 ALA A CA 1
ATOM 2555 C C . ALA A 1 325 ? -0.925 -34.178 -8.602 1.00 35.88 325 ALA A C 1
ATOM 2557 O O . ALA A 1 325 ? -2.117 -34.462 -8.440 1.00 35.88 325 ALA A O 1
ATOM 2558 N N . PRO A 1 326 ? -0.107 -34.965 -9.328 1.00 46.28 326 PRO A N 1
ATOM 2559 C CA . PRO A 1 326 ? -0.471 -36.342 -9.623 1.00 46.28 326 PRO A CA 1
ATOM 2560 C C . PRO A 1 326 ? -0.544 -37.126 -8.305 1.00 46.28 326 PRO A C 1
ATOM 2562 O O . PRO A 1 326 ? 0.186 -36.823 -7.358 1.00 46.28 326 PRO A O 1
ATOM 2565 N N . GLN A 1 327 ? -1.479 -38.075 -8.269 1.00 36.38 327 GLN A N 1
ATOM 2566 C CA . GLN A 1 327 ? -1.708 -39.024 -7.178 1.00 36.38 327 GLN A CA 1
ATOM 2567 C C . GLN A 1 327 ? -0.442 -39.760 -6.742 1.00 36.38 327 GLN A C 1
ATOM 2569 O O . GLN A 1 327 ? 0.391 -40.068 -7.627 1.00 36.38 327 GLN A O 1
#

Organism: NCBI:txid127549